Protein AF-A0A345Q941-F1 (afdb_monomer)

pLDDT: mean 85.66, std 10.6, range [35.94, 97.69]

Mean predicted aligned error: 8.45 Å

Sequence (290 aa):
MDVNDNPLLTLSNDRLPEAAREEADTFLDVIDPTVRNVEVVRSARTSVGYLAFTHNLYEINILEHERDIDQDVRAFGRITDIDGFLLFVAEVFISKIDDNSKYFEICRLQSGGARAFYAMLLRWKLEHLPLSQMVDRFVAYWNEVGGTIFVGRWGDYTQDNDFFPRYVVWSDKSDAEKANLAIVRIKDEQDFIESALSKYVDLAGDLDVIDETLYLNLKYGTSDDLEIELIRAGFNGVLAKHLLQNYSTFVEFFSGEHAEFLFHEGILDEMRSNSENEISIFEVKLMAGL

Radius of gyration: 23.3 Å; Cα contacts (8 Å, |Δi|>4): 305; chains: 1; bounding box: 65×57×50 Å

Foldseek 3Di:
DPPLLQPVCPPDPDDDDPVVSVLSQLLCLAPPVVSHPDPDGNYQPDPLLSLCSVLPVPQAPCSVCVVVLVVLLVVLAAAEAQLSLLVNCQPSPLVRGDPPTPPVVNVCSVDPVVSVVVSVLLVCLLVVPDLVVQLVVQLVVCVVVAAKDFLQQPADDDDVPDPGRGIHRSVVDDPVRSSVSSSVSSVVVVVCCVVPVQSSLVSCVVVVRYDPQNSCCSNQSGPDPQLVLVVVLPDDSVLSVCCVPPVVVQWDWDDDVHIDIAGHPCSLVVCVVVVHDPVSSVRCCVSNVD

Secondary structure (DSSP, 8-state):
------GGGTT--S---HHHHHHHHHHHHHH-TTSS--SS-----SHHHHHHHHTT--SS-HHHHHHHHHHHHHHH--B-SHHHHHHHIIIIIGGGS-TT-TTHHHHGGGSHHHHHHHHHHHHHHHTT--HHHHHHHHHHHHHHH-SEEE-GGG-SBPPTT-SS--EEEGGG--HHHHHHHHHHHHHHHHHHIIIIIHHHHHHHHHTT-B-HHHHHHHHHS---HHHHHHHHTT--HHHHHHHHHHSGGGEEEE-SSS-EEEEPTTHHHHHHHTT--HHHHHHHHHHHT-

Solvent-accessible surface area (backbone atoms only — not comparable to full-atom values): 16788 Å² total; per-residue (Å²): 130,86,76,74,60,48,77,91,56,69,80,57,92,62,89,70,56,69,67,61,50,52,50,57,51,43,51,39,26,52,76,44,53,82,68,47,96,61,98,74,72,52,64,59,90,47,72,60,32,44,46,37,56,76,46,66,55,75,75,35,64,46,84,82,42,31,69,59,36,51,49,42,58,70,69,70,55,78,30,74,49,64,64,49,46,47,47,46,50,20,64,49,48,49,66,61,39,61,95,86,46,94,55,55,82,65,50,49,42,67,38,69,69,47,36,55,52,51,39,52,54,51,49,38,50,52,67,63,57,51,67,68,60,53,28,52,53,47,45,50,51,50,63,70,70,39,57,74,41,82,52,50,89,76,26,80,36,55,58,95,95,49,97,56,35,26,27,38,59,52,83,80,51,52,73,68,54,46,47,51,53,30,50,57,42,52,49,57,52,50,55,44,45,59,72,68,44,45,45,54,52,53,44,35,49,78,67,67,37,42,35,66,62,50,43,34,27,73,75,65,41,46,70,50,68,70,42,49,52,36,35,73,74,67,42,55,57,72,55,30,50,46,41,60,74,78,39,40,94,34,52,46,79,45,91,61,102,59,84,45,78,48,67,45,91,59,49,68,57,52,40,56,75,70,65,52,57,67,67,59,52,48,49,51,30,63,76,66,72,104

Structure (mmCIF, N/CA/C/O backbone):
data_AF-A0A345Q941-F1
#
_entry.id   AF-A0A345Q941-F1
#
loop_
_atom_site.group_PDB
_atom_site.id
_atom_site.type_symbol
_atom_site.label_atom_id
_atom_site.label_alt_id
_atom_site.label_comp_id
_atom_site.label_asym_id
_atom_site.label_entity_id
_atom_site.label_seq_id
_atom_site.pdbx_PDB_ins_code
_atom_site.Cartn_x
_atom_site.Cartn_y
_atom_site.Cartn_z
_atom_site.occupancy
_atom_site.B_iso_or_equiv
_atom_site.auth_seq_id
_atom_site.auth_comp_id
_atom_site.auth_asym_id
_atom_site.auth_atom_id
_atom_site.pdbx_PDB_model_num
ATOM 1 N N . MET A 1 1 ? 44.506 3.100 -3.260 1.00 35.94 1 MET A N 1
ATOM 2 C CA . MET A 1 1 ? 43.365 3.752 -2.593 1.00 35.94 1 MET A CA 1
ATOM 3 C C . MET A 1 1 ? 42.278 3.756 -3.634 1.00 35.94 1 MET A C 1
ATOM 5 O O . MET A 1 1 ? 42.442 4.482 -4.604 1.00 35.94 1 MET A O 1
ATOM 9 N N . ASP A 1 2 ? 41.287 2.874 -3.503 1.00 41.16 2 ASP A N 1
ATOM 10 C CA . ASP A 1 2 ? 40.084 2.946 -4.335 1.00 41.16 2 ASP A CA 1
ATOM 11 C C . ASP A 1 2 ? 39.444 4.301 -4.078 1.00 41.16 2 ASP A C 1
ATOM 13 O O . ASP A 1 2 ? 39.006 4.588 -2.961 1.00 41.16 2 ASP A O 1
ATOM 17 N N . VAL A 1 3 ? 39.487 5.168 -5.084 1.00 48.06 3 VAL A N 1
ATOM 18 C CA . VAL A 1 3 ? 38.648 6.355 -5.091 1.00 48.06 3 VAL A CA 1
ATOM 19 C C . VAL A 1 3 ? 37.246 5.817 -5.321 1.00 48.06 3 VAL A C 1
ATOM 21 O O . VAL A 1 3 ? 36.961 5.210 -6.346 1.00 48.06 3 VAL A O 1
ATOM 24 N N . ASN A 1 4 ? 36.421 5.915 -4.287 1.00 54.06 4 ASN A N 1
ATOM 25 C CA . ASN A 1 4 ? 35.040 5.487 -4.341 1.00 54.06 4 ASN A CA 1
ATOM 26 C C . ASN A 1 4 ? 34.281 6.486 -5.229 1.00 54.06 4 ASN A C 1
ATOM 28 O O . ASN A 1 4 ? 33.838 7.522 -4.740 1.00 54.06 4 ASN A O 1
ATOM 32 N N . ASP A 1 5 ? 34.207 6.205 -6.533 1.00 64.44 5 ASP A N 1
ATOM 33 C CA . ASP A 1 5 ? 33.546 7.046 -7.547 1.00 64.44 5 ASP A CA 1
ATOM 34 C C . ASP A 1 5 ? 32.010 7.031 -7.429 1.00 64.44 5 ASP A C 1
ATOM 36 O O . ASP A 1 5 ? 31.318 7.719 -8.175 1.00 64.44 5 ASP A O 1
ATOM 40 N N . ASN A 1 6 ? 31.450 6.267 -6.485 1.00 69.50 6 ASN A N 1
ATOM 41 C CA . ASN A 1 6 ? 30.019 6.247 -6.220 1.00 69.50 6 ASN A CA 1
ATOM 42 C C . ASN A 1 6 ? 29.639 7.329 -5.183 1.00 69.50 6 ASN A C 1
ATOM 44 O O . ASN A 1 6 ? 29.935 7.158 -3.992 1.00 69.50 6 ASN A O 1
ATOM 48 N N . PRO A 1 7 ? 28.930 8.411 -5.574 1.00 72.31 7 PRO A N 1
ATOM 49 C CA . PRO A 1 7 ? 28.512 9.466 -4.652 1.00 72.31 7 PRO A CA 1
ATOM 50 C C . PRO A 1 7 ? 27.616 8.966 -3.511 1.00 72.31 7 PRO A C 1
ATOM 52 O O . PRO A 1 7 ? 27.693 9.525 -2.416 1.00 72.31 7 PRO A O 1
ATOM 55 N N . LEU A 1 8 ? 26.840 7.890 -3.702 1.00 68.88 8 LEU A N 1
ATOM 56 C CA . LEU A 1 8 ? 25.987 7.293 -2.661 1.00 68.88 8 LEU A CA 1
ATOM 57 C C . LEU A 1 8 ? 26.798 6.701 -1.503 1.00 68.88 8 LEU A C 1
ATOM 59 O O . LEU A 1 8 ? 26.290 6.548 -0.394 1.00 68.88 8 LEU A O 1
ATOM 63 N N . LEU A 1 9 ? 28.069 6.383 -1.743 1.00 71.75 9 LEU A N 1
ATOM 64 C CA . LEU A 1 9 ? 28.945 5.730 -0.776 1.00 71.75 9 LEU A CA 1
ATOM 65 C C . LEU A 1 9 ? 29.956 6.698 -0.134 1.00 71.75 9 LEU A C 1
ATOM 67 O O . LEU A 1 9 ? 30.717 6.305 0.751 1.00 71.75 9 LEU A O 1
ATOM 71 N N . THR A 1 10 ? 29.973 7.969 -0.552 1.00 64.44 10 THR A N 1
ATOM 72 C CA . THR A 1 10 ? 30.964 8.971 -0.105 1.00 64.44 10 THR A CA 1
ATOM 73 C C . THR A 1 10 ? 30.821 9.382 1.362 1.00 64.44 10 THR A C 1
ATOM 75 O O . THR A 1 10 ? 31.795 9.828 1.966 1.00 64.44 10 THR A O 1
ATOM 78 N N . LEU A 1 11 ? 29.637 9.198 1.956 1.00 58.72 11 LEU A N 1
ATOM 79 C CA . LEU A 1 11 ? 29.341 9.553 3.350 1.00 58.72 11 LEU A CA 1
ATOM 80 C C . LEU A 1 11 ? 29.453 8.368 4.329 1.00 58.72 11 LEU A C 1
ATOM 82 O O . LEU A 1 11 ? 29.330 8.569 5.539 1.00 58.72 11 LEU A O 1
ATOM 86 N N . SER A 1 12 ? 29.690 7.137 3.853 1.00 59.84 12 SER A N 1
ATOM 87 C CA . SER A 1 12 ? 29.820 5.976 4.743 1.00 59.84 12 SER A CA 1
ATOM 88 C C . SER A 1 12 ? 31.237 5.903 5.327 1.00 59.84 12 SER A C 1
ATOM 90 O O . SER A 1 12 ? 32.180 5.510 4.640 1.00 59.84 12 SER A O 1
ATOM 92 N N . ASN A 1 13 ? 31.390 6.251 6.608 1.00 54.00 13 ASN A N 1
ATOM 93 C CA . ASN A 1 13 ? 32.661 6.104 7.336 1.00 54.00 13 ASN A CA 1
ATOM 94 C C . ASN A 1 13 ? 33.023 4.636 7.639 1.00 54.00 13 ASN A C 1
ATOM 96 O O . ASN A 1 13 ? 34.170 4.344 7.980 1.00 54.00 13 ASN A O 1
ATOM 100 N N . ASP A 1 14 ? 32.066 3.716 7.490 1.00 60.41 14 ASP A N 1
ATOM 101 C CA . ASP A 1 14 ? 32.248 2.287 7.727 1.00 60.41 14 ASP A CA 1
ATOM 102 C C . ASP A 1 14 ? 32.546 1.510 6.436 1.00 60.41 14 ASP A C 1
ATOM 104 O O . ASP A 1 14 ? 32.111 1.858 5.335 1.00 60.41 14 ASP A O 1
ATOM 108 N N . ARG A 1 15 ? 33.274 0.392 6.570 1.00 63.72 15 ARG A N 1
ATOM 109 C CA . ARG A 1 15 ? 33.393 -0.602 5.494 1.00 63.72 15 ARG A CA 1
ATOM 110 C C . ARG A 1 15 ? 32.030 -1.259 5.281 1.00 63.72 15 ARG A C 1
ATOM 112 O O . ARG A 1 15 ? 31.710 -2.237 5.950 1.00 63.72 15 ARG A O 1
ATOM 119 N N . LEU A 1 16 ? 31.247 -0.722 4.348 1.00 68.25 16 LEU A N 1
ATOM 120 C CA . LEU A 1 16 ? 30.036 -1.382 3.868 1.00 68.25 16 LEU A CA 1
ATOM 121 C C . LEU A 1 16 ? 30.354 -2.810 3.383 1.00 68.25 16 LEU A C 1
ATOM 123 O O . LEU A 1 16 ? 31.408 -3.010 2.765 1.00 68.25 16 LEU A O 1
ATOM 127 N N . PRO A 1 17 ? 29.460 -3.785 3.637 1.00 77.00 17 PRO A N 1
ATOM 128 C CA . PRO A 1 17 ? 29.546 -5.111 3.037 1.00 77.00 17 PRO A CA 1
ATOM 129 C C . PRO A 1 17 ? 29.645 -5.024 1.511 1.00 77.00 17 PRO A C 1
ATOM 131 O O . PRO A 1 17 ? 29.032 -4.151 0.897 1.00 77.00 17 PRO A O 1
ATOM 134 N N . GLU A 1 18 ? 30.386 -5.945 0.898 1.00 74.81 18 GLU A N 1
ATOM 135 C CA . GLU A 1 18 ? 30.632 -5.967 -0.552 1.00 74.81 18 GLU A CA 1
ATOM 136 C C . GLU A 1 18 ? 29.329 -5.992 -1.366 1.00 74.81 18 GLU A C 1
ATOM 138 O O . GLU A 1 18 ? 29.163 -5.179 -2.269 1.00 74.81 18 GLU A O 1
ATOM 143 N N . ALA A 1 19 ? 28.352 -6.800 -0.942 1.00 74.19 19 ALA A N 1
ATOM 144 C CA . ALA A 1 19 ? 27.031 -6.867 -1.567 1.00 74.19 19 ALA A CA 1
ATOM 145 C C . ALA A 1 19 ? 26.284 -5.517 -1.577 1.00 74.19 19 ALA A C 1
ATOM 147 O O . ALA A 1 19 ? 25.666 -5.163 -2.572 1.00 74.19 19 ALA A O 1
ATOM 148 N N . ALA A 1 20 ? 26.375 -4.729 -0.498 1.00 74.62 20 ALA A N 1
ATOM 149 C CA . ALA A 1 20 ? 25.699 -3.430 -0.416 1.00 74.62 20 ALA A CA 1
ATOM 150 C C . ALA A 1 20 ? 26.358 -2.374 -1.321 1.00 74.62 20 ALA A C 1
ATOM 152 O O . ALA A 1 20 ? 25.691 -1.478 -1.832 1.00 74.62 20 ALA A O 1
ATOM 153 N N . ARG A 1 21 ? 27.677 -2.478 -1.529 1.00 75.62 21 ARG A N 1
ATOM 154 C CA . ARG A 1 21 ? 28.390 -1.631 -2.496 1.00 75.62 21 ARG A CA 1
ATOM 155 C C . ARG A 1 21 ? 28.002 -1.991 -3.919 1.00 75.62 21 ARG A C 1
ATOM 157 O O . ARG A 1 21 ? 27.733 -1.100 -4.711 1.00 75.62 21 ARG A O 1
ATOM 164 N N . GLU A 1 22 ? 27.935 -3.284 -4.207 1.00 77.50 22 GLU A N 1
ATOM 165 C CA . GLU A 1 22 ? 27.551 -3.797 -5.516 1.00 77.50 22 GLU A CA 1
ATOM 166 C C . GLU A 1 22 ? 26.115 -3.404 -5.905 1.00 77.50 22 GLU A C 1
ATOM 168 O O . GLU A 1 22 ? 25.868 -3.027 -7.052 1.00 77.50 22 GLU A O 1
ATOM 173 N N . GLU A 1 23 ? 25.187 -3.424 -4.949 1.00 76.50 23 GLU A N 1
ATOM 174 C CA . GLU A 1 23 ? 23.807 -2.952 -5.114 1.00 76.50 23 GLU A CA 1
ATOM 175 C C . GLU A 1 23 ? 23.759 -1.451 -5.450 1.00 76.50 23 GLU A C 1
ATOM 177 O O . GLU A 1 23 ? 23.175 -1.062 -6.462 1.00 76.50 23 GLU A O 1
ATOM 182 N N . ALA A 1 24 ? 24.446 -0.612 -4.663 1.00 76.25 24 ALA A N 1
ATOM 183 C CA . ALA A 1 24 ? 24.500 0.837 -4.882 1.00 76.25 24 ALA A CA 1
ATOM 184 C C . ALA A 1 24 ? 25.179 1.219 -6.209 1.00 76.25 24 ALA A C 1
ATOM 186 O O . ALA A 1 24 ? 24.783 2.180 -6.868 1.00 76.25 24 ALA A O 1
ATOM 187 N N . ASP A 1 25 ? 26.209 0.473 -6.597 1.00 78.44 25 ASP A N 1
ATOM 188 C CA . ASP A 1 25 ? 26.914 0.621 -7.867 1.00 78.44 25 ASP A CA 1
ATOM 189 C C . ASP A 1 25 ? 26.016 0.255 -9.055 1.00 78.44 25 ASP A C 1
ATOM 191 O O . ASP A 1 25 ? 25.933 1.008 -10.023 1.00 78.44 25 ASP A O 1
ATOM 195 N N . THR A 1 26 ? 25.296 -0.865 -8.953 1.00 77.44 26 THR A N 1
ATOM 196 C CA . THR A 1 26 ? 24.360 -1.325 -9.989 1.00 77.44 26 THR A CA 1
ATOM 197 C C . THR A 1 26 ? 23.194 -0.356 -10.159 1.00 77.44 26 THR A C 1
ATOM 199 O O . THR A 1 26 ? 22.811 -0.051 -11.284 1.00 77.44 26 THR A O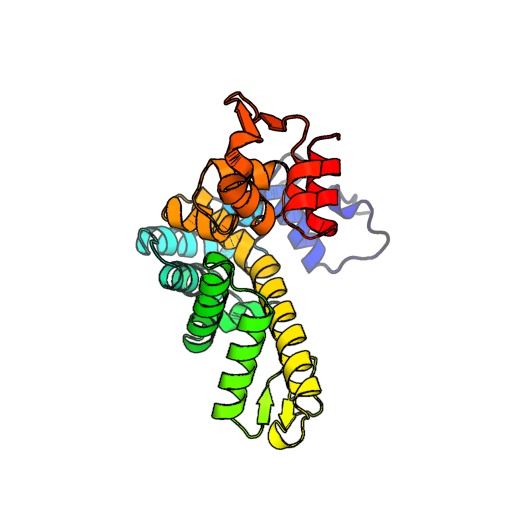 1
ATOM 202 N N . PHE A 1 27 ? 22.649 0.166 -9.058 1.00 79.06 27 PHE A N 1
ATOM 203 C CA . PHE A 1 27 ? 21.575 1.154 -9.106 1.00 79.06 27 PHE A CA 1
ATOM 204 C C . PHE A 1 27 ? 22.000 2.423 -9.855 1.00 79.06 27 PHE A C 1
ATOM 206 O O . PHE A 1 27 ? 21.280 2.883 -10.742 1.00 79.06 27 PHE A O 1
ATOM 213 N N . LEU A 1 28 ? 23.185 2.966 -9.548 1.00 77.81 28 LEU A N 1
ATOM 214 C CA . LEU A 1 28 ? 23.697 4.133 -10.267 1.00 77.81 28 LEU A CA 1
ATOM 215 C C . LEU A 1 28 ? 23.915 3.846 -11.746 1.00 77.81 28 LEU A C 1
ATOM 217 O O . LEU A 1 28 ? 23.510 4.656 -12.571 1.00 77.81 28 LEU A O 1
ATOM 221 N N . ASP A 1 29 ? 24.498 2.697 -12.081 1.00 79.25 29 ASP A N 1
ATOM 222 C CA . ASP A 1 29 ? 24.745 2.330 -13.475 1.00 79.25 29 ASP A CA 1
ATOM 223 C C . ASP A 1 29 ? 23.443 2.245 -14.296 1.00 79.25 29 ASP A C 1
ATOM 225 O O . ASP A 1 29 ? 23.439 2.572 -15.484 1.00 79.25 29 ASP A O 1
ATOM 229 N N . VAL A 1 30 ? 22.328 1.836 -13.678 1.00 77.31 30 VAL A N 1
ATOM 230 C CA . VAL A 1 30 ? 21.021 1.743 -14.347 1.00 77.31 30 VAL A CA 1
ATOM 231 C C . VAL A 1 30 ? 20.327 3.105 -14.455 1.00 77.31 30 VAL A C 1
ATOM 233 O O . VAL A 1 30 ? 19.742 3.401 -15.499 1.00 77.31 30 VAL A O 1
ATOM 236 N N . ILE A 1 31 ? 20.362 3.925 -13.400 1.00 77.75 31 ILE A N 1
ATOM 237 C CA . ILE A 1 31 ? 19.621 5.196 -13.338 1.00 77.75 31 ILE A CA 1
ATOM 238 C C . ILE A 1 31 ? 20.374 6.338 -14.026 1.00 77.75 31 ILE A C 1
ATOM 240 O O . ILE A 1 31 ? 19.778 7.080 -14.807 1.00 77.75 31 ILE A O 1
ATOM 244 N N . ASP A 1 32 ? 21.671 6.478 -13.753 1.00 75.56 32 ASP A N 1
ATOM 245 C CA . ASP A 1 32 ? 22.537 7.469 -14.386 1.00 75.56 32 ASP A CA 1
ATOM 246 C C . ASP A 1 32 ? 23.952 6.896 -14.600 1.00 75.56 32 ASP A C 1
ATOM 248 O O . ASP A 1 32 ? 24.853 7.072 -13.767 1.00 75.56 32 ASP A O 1
ATOM 252 N N . PRO A 1 33 ? 24.186 6.243 -15.752 1.00 68.88 33 PRO A N 1
ATOM 253 C CA . PRO A 1 33 ? 25.460 5.597 -16.053 1.00 68.88 33 PRO A CA 1
ATOM 254 C C . PRO A 1 33 ? 26.630 6.578 -16.203 1.00 68.88 33 PRO A C 1
ATOM 256 O O . PRO A 1 33 ? 27.774 6.147 -16.323 1.00 68.88 33 PRO A O 1
ATOM 259 N N . THR A 1 34 ? 26.377 7.891 -16.232 1.00 70.25 34 THR A N 1
ATOM 260 C CA . THR A 1 34 ? 27.425 8.915 -16.377 1.00 70.25 34 THR A CA 1
ATOM 261 C C . THR A 1 34 ? 28.107 9.265 -15.057 1.00 70.25 34 THR A C 1
ATOM 263 O O . THR A 1 34 ? 29.179 9.871 -15.061 1.00 70.25 34 THR A O 1
ATOM 266 N N . VAL A 1 35 ? 27.510 8.861 -13.933 1.00 71.06 35 VAL A N 1
ATOM 267 C CA . VAL A 1 35 ? 27.991 9.180 -12.584 1.00 71.06 35 VAL A CA 1
ATOM 268 C C . VAL A 1 35 ? 29.248 8.387 -12.228 1.00 71.06 35 VAL A C 1
ATOM 270 O O . VAL A 1 35 ? 30.133 8.917 -11.558 1.00 71.06 35 VAL A O 1
ATOM 273 N N . ARG A 1 36 ? 29.353 7.133 -12.684 1.00 67.62 36 ARG A N 1
ATOM 274 C CA . ARG A 1 36 ? 30.501 6.256 -12.414 1.00 67.62 36 ARG A CA 1
ATOM 275 C C . ARG A 1 36 ? 31.386 6.157 -13.654 1.00 67.62 36 ARG A C 1
ATOM 277 O O . ARG A 1 36 ? 30.932 5.768 -14.725 1.00 67.62 36 ARG A O 1
ATOM 284 N N . ASN A 1 37 ? 32.672 6.480 -13.517 1.00 63.31 37 ASN A N 1
ATOM 285 C CA . ASN A 1 37 ? 33.633 6.434 -14.623 1.00 63.31 37 ASN A CA 1
ATOM 286 C C . ASN A 1 37 ? 34.206 5.014 -14.813 1.00 63.31 37 ASN A C 1
ATOM 288 O O . ASN A 1 37 ? 35.397 4.774 -14.604 1.00 63.31 37 ASN A O 1
ATOM 292 N N . VAL A 1 38 ? 33.341 4.055 -15.157 1.00 66.31 38 VAL A N 1
ATOM 293 C CA . VAL A 1 38 ? 33.675 2.624 -15.286 1.00 66.31 38 VAL A CA 1
ATOM 294 C C . VAL A 1 38 ? 33.637 2.145 -16.743 1.00 66.31 38 VAL A C 1
ATOM 296 O O . VAL A 1 38 ? 32.823 2.601 -17.539 1.00 66.31 38 VAL A O 1
ATOM 299 N N . GLU A 1 39 ? 34.511 1.194 -17.107 1.00 55.44 39 GLU A N 1
ATOM 300 C CA . GLU A 1 39 ? 34.568 0.627 -18.473 1.00 55.44 39 GLU A CA 1
ATOM 301 C C . GLU A 1 39 ? 33.357 -0.259 -18.819 1.00 55.44 39 GLU A C 1
ATOM 303 O O . GLU A 1 39 ? 33.022 -0.421 -19.993 1.00 55.44 39 GLU A O 1
ATOM 308 N N . VAL A 1 40 ? 32.701 -0.842 -17.810 1.00 63.94 40 VAL A N 1
ATOM 309 C CA . VAL A 1 40 ? 31.525 -1.708 -17.967 1.00 63.94 40 VAL A CA 1
ATOM 310 C C . VAL A 1 40 ? 30.410 -1.191 -17.068 1.00 63.94 40 VAL A C 1
ATOM 312 O O . VAL A 1 40 ? 30.514 -1.267 -15.848 1.00 63.94 40 VAL A O 1
ATOM 315 N N . VAL A 1 41 ? 29.341 -0.703 -17.694 1.00 64.69 41 VAL A N 1
ATOM 316 C CA . VAL A 1 41 ? 28.120 -0.231 -17.031 1.00 64.69 41 VAL A CA 1
ATOM 317 C C . VAL A 1 41 ? 27.116 -1.378 -16.965 1.00 64.69 41 VAL A C 1
ATOM 319 O O . VAL A 1 41 ? 26.830 -2.024 -17.981 1.00 64.69 41 VAL A O 1
ATOM 322 N N . ARG A 1 42 ? 26.561 -1.631 -15.780 1.00 68.31 42 ARG A N 1
ATOM 323 C CA . ARG A 1 42 ? 25.439 -2.561 -15.607 1.00 68.31 42 ARG A CA 1
ATOM 324 C C . ARG A 1 42 ? 24.139 -1.850 -15.975 1.00 68.31 42 ARG A C 1
ATOM 326 O O . ARG A 1 42 ? 23.695 -0.976 -15.250 1.00 68.31 42 ARG A O 1
ATOM 333 N N . SER A 1 43 ? 23.525 -2.214 -17.097 1.00 71.25 43 SER A N 1
ATOM 334 C CA . SER A 1 43 ? 22.273 -1.596 -17.545 1.00 71.25 43 SER A CA 1
ATOM 335 C C . SER A 1 43 ? 21.149 -2.611 -17.720 1.00 71.25 43 SER A C 1
ATOM 337 O O . SER A 1 43 ? 21.364 -3.729 -18.201 1.00 71.25 43 SER A O 1
ATOM 339 N N . ALA A 1 44 ? 19.937 -2.192 -17.356 1.00 76.50 44 ALA A N 1
ATOM 340 C CA . ALA A 1 44 ? 18.712 -2.882 -17.731 1.00 76.50 44 ALA A CA 1
ATOM 341 C C . ALA A 1 44 ? 18.514 -2.798 -19.254 1.00 76.50 44 ALA A C 1
ATOM 343 O O . ALA A 1 44 ? 18.781 -1.765 -19.878 1.00 76.50 44 ALA A O 1
ATOM 344 N N . ARG A 1 45 ? 18.079 -3.896 -19.873 1.00 79.75 45 ARG A N 1
ATOM 345 C CA . ARG A 1 45 ? 17.898 -4.023 -21.331 1.00 79.75 45 ARG A CA 1
ATOM 346 C C . ARG A 1 45 ? 16.436 -3.949 -21.765 1.00 79.75 45 ARG A C 1
ATOM 348 O O . ARG A 1 45 ? 16.163 -3.877 -22.962 1.00 79.75 45 ARG A O 1
ATOM 355 N N . THR A 1 46 ? 15.512 -3.993 -20.818 1.00 83.31 46 THR A N 1
ATOM 356 C CA . THR A 1 46 ? 14.060 -3.966 -20.994 1.00 83.31 46 THR A CA 1
ATOM 357 C C . THR A 1 46 ? 13.462 -2.810 -20.197 1.00 83.31 46 THR A C 1
ATOM 359 O O . THR A 1 46 ? 14.041 -2.341 -19.215 1.00 83.31 46 THR A O 1
ATOM 362 N N . SER A 1 47 ? 12.272 -2.361 -20.600 1.00 83.31 47 SER A N 1
ATOM 363 C CA . SER A 1 47 ? 11.505 -1.371 -19.835 1.00 83.31 47 SER A CA 1
ATOM 364 C C . SER A 1 47 ? 11.152 -1.886 -18.440 1.00 83.31 47 SER A C 1
ATOM 366 O O . SER A 1 47 ? 11.226 -1.127 -17.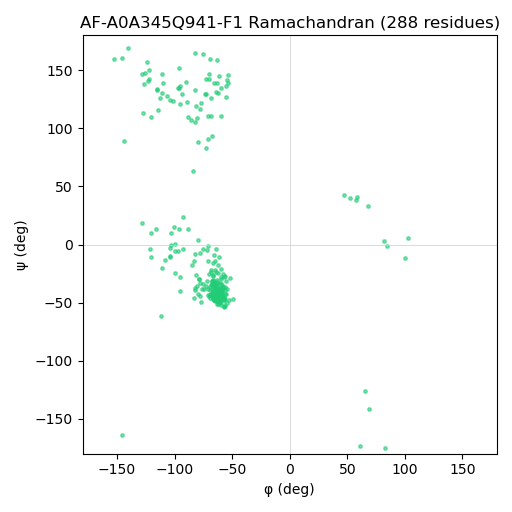481 1.00 83.31 47 SER A O 1
ATOM 368 N N . VAL A 1 48 ? 10.832 -3.178 -18.318 1.00 87.00 48 VAL A N 1
ATOM 369 C CA . VAL A 1 48 ? 10.502 -3.831 -17.044 1.00 87.00 48 VAL A CA 1
ATOM 370 C C . VAL A 1 48 ? 11.680 -3.797 -16.080 1.00 87.00 48 VAL A C 1
ATOM 372 O O . VAL A 1 48 ? 11.506 -3.416 -14.926 1.00 87.00 48 VAL A O 1
ATOM 375 N N . GLY A 1 49 ? 12.881 -4.135 -16.552 1.00 85.62 49 GLY A N 1
ATOM 376 C CA . GLY A 1 49 ? 14.084 -4.075 -15.729 1.00 85.62 49 GLY A CA 1
ATOM 377 C C . GLY A 1 49 ? 14.391 -2.654 -15.267 1.00 85.62 49 GLY A C 1
ATOM 378 O O . GLY A 1 49 ? 14.628 -2.441 -14.083 1.00 85.62 49 GLY A O 1
ATOM 379 N N . TYR A 1 50 ? 14.320 -1.670 -16.170 1.00 86.31 50 TYR A N 1
ATOM 380 C CA . TYR A 1 50 ? 14.550 -0.265 -15.819 1.00 86.31 50 TYR A CA 1
ATOM 381 C C . TYR A 1 50 ? 13.548 0.235 -14.768 1.00 86.31 50 TYR A C 1
ATOM 383 O O . TYR A 1 50 ? 13.958 0.744 -13.726 1.00 86.31 50 TYR A O 1
ATOM 391 N N . LEU A 1 51 ? 12.247 0.019 -14.996 1.00 88.44 51 LEU A N 1
ATOM 392 C CA . LEU A 1 51 ? 11.191 0.445 -14.073 1.00 88.44 51 LEU A CA 1
ATOM 393 C C . LEU A 1 51 ? 11.275 -0.273 -12.721 1.00 88.44 51 LEU A C 1
ATOM 395 O O . LEU A 1 51 ? 11.036 0.348 -11.689 1.00 88.44 51 LEU A O 1
ATOM 399 N N . ALA A 1 52 ? 11.665 -1.549 -12.693 1.00 88.38 52 ALA A N 1
ATOM 400 C CA . ALA A 1 52 ? 11.886 -2.275 -11.445 1.00 88.38 52 ALA A CA 1
ATOM 401 C C . ALA A 1 52 ? 12.982 -1.620 -10.582 1.00 88.38 52 ALA A C 1
ATOM 403 O O . ALA A 1 52 ? 12.809 -1.497 -9.368 1.00 88.38 52 ALA A O 1
ATOM 404 N N . PHE A 1 53 ? 14.070 -1.132 -11.192 1.00 84.50 53 PHE A N 1
ATOM 405 C CA . PHE A 1 53 ? 15.093 -0.358 -10.478 1.00 84.50 53 PHE A CA 1
ATOM 406 C C . PHE A 1 53 ? 14.575 1.010 -10.026 1.00 84.50 53 PHE A C 1
ATOM 408 O O . PHE A 1 53 ? 14.815 1.394 -8.882 1.00 84.50 53 PHE A O 1
ATOM 415 N N . THR A 1 54 ? 13.829 1.728 -10.872 1.00 85.62 54 THR A N 1
ATOM 416 C CA . THR A 1 54 ? 13.214 3.017 -10.503 1.00 85.62 54 THR A CA 1
ATOM 417 C C . THR A 1 54 ? 12.280 2.885 -9.295 1.00 85.62 54 THR A C 1
ATOM 419 O O . THR A 1 54 ? 12.274 3.755 -8.425 1.00 85.62 54 THR A O 1
ATOM 422 N N . HIS A 1 55 ? 11.563 1.764 -9.191 1.00 88.94 55 HIS A N 1
ATOM 423 C CA . HIS A 1 55 ? 10.669 1.439 -8.073 1.00 88.94 55 HIS A CA 1
ATOM 424 C C . HIS A 1 55 ? 11.348 0.708 -6.908 1.00 88.94 55 HIS A C 1
ATOM 426 O O . HIS A 1 55 ? 10.665 0.211 -6.013 1.00 88.94 55 HIS A O 1
ATOM 432 N N . ASN A 1 56 ? 12.684 0.673 -6.859 1.00 85.62 56 ASN A N 1
ATOM 433 C CA . ASN A 1 56 ? 13.446 0.102 -5.740 1.00 85.62 56 ASN A CA 1
ATOM 434 C C . ASN A 1 56 ? 13.124 -1.385 -5.462 1.00 85.62 56 ASN A C 1
ATOM 436 O O . ASN A 1 56 ? 13.004 -1.812 -4.305 1.00 85.62 56 ASN A O 1
ATOM 440 N N . LEU A 1 57 ? 12.960 -2.192 -6.517 1.00 85.88 57 LEU A N 1
ATOM 441 C CA . LEU A 1 57 ? 12.855 -3.647 -6.396 1.00 85.88 57 LEU A CA 1
ATOM 442 C C . LEU A 1 57 ? 14.239 -4.277 -6.219 1.00 85.88 57 LEU A C 1
ATOM 444 O O . LEU A 1 57 ? 14.887 -4.677 -7.183 1.00 85.88 57 LEU A O 1
ATOM 448 N N . TYR A 1 58 ? 14.669 -4.382 -4.964 1.00 80.81 58 TYR A N 1
ATOM 449 C CA . TYR A 1 58 ? 15.946 -4.992 -4.577 1.00 80.81 58 TYR A CA 1
ATOM 450 C C . TYR A 1 58 ? 15.804 -6.441 -4.087 1.00 80.81 58 TYR A C 1
ATOM 452 O O . TYR A 1 58 ? 16.797 -7.111 -3.814 1.00 80.81 58 TYR A O 1
ATOM 460 N N . GLU A 1 59 ? 14.574 -6.944 -3.951 1.00 82.50 59 GLU A N 1
ATOM 461 C CA . GLU A 1 59 ? 14.302 -8.310 -3.488 1.00 82.50 59 GLU A CA 1
ATOM 462 C C . GLU A 1 59 ? 14.730 -9.389 -4.479 1.00 82.50 59 GLU A C 1
ATOM 464 O O . GLU A 1 59 ? 14.935 -10.538 -4.087 1.00 82.50 59 GLU A O 1
ATOM 469 N N . ILE A 1 60 ? 14.816 -9.015 -5.752 1.00 84.81 60 ILE A N 1
ATOM 470 C CA . ILE A 1 60 ? 15.045 -9.898 -6.888 1.00 84.81 60 ILE A CA 1
ATOM 471 C C . ILE A 1 60 ? 16.291 -9.400 -7.598 1.00 84.81 60 ILE A C 1
ATOM 473 O O . ILE A 1 60 ? 16.467 -8.194 -7.782 1.00 84.81 60 ILE A O 1
ATOM 477 N N . ASN A 1 61 ? 17.128 -10.319 -8.070 1.00 84.06 61 ASN A N 1
ATOM 478 C CA . ASN A 1 61 ? 18.185 -9.955 -8.998 1.00 84.06 61 ASN A CA 1
ATOM 479 C C . ASN A 1 61 ? 17.579 -9.645 -10.378 1.00 84.06 61 ASN A C 1
ATOM 481 O O . ASN A 1 61 ? 17.505 -10.500 -11.263 1.00 84.06 61 ASN A O 1
ATOM 485 N N . ILE A 1 62 ? 17.093 -8.410 -10.543 1.00 85.75 62 ILE A N 1
ATOM 486 C CA . ILE A 1 62 ? 16.372 -7.969 -11.743 1.00 85.75 62 ILE A CA 1
ATOM 487 C C . ILE A 1 62 ? 17.205 -8.191 -13.004 1.00 85.75 62 ILE A C 1
ATOM 489 O O . ILE A 1 62 ? 16.657 -8.633 -14.005 1.00 85.75 62 ILE A O 1
ATOM 493 N N . LEU A 1 63 ? 18.519 -7.949 -12.967 1.00 84.38 63 LEU A N 1
ATOM 494 C CA . LEU A 1 63 ? 19.382 -8.109 -14.144 1.00 84.38 63 LEU A CA 1
ATOM 495 C C . LEU A 1 63 ? 19.521 -9.570 -14.592 1.00 84.38 63 LEU A C 1
ATOM 497 O O . LEU A 1 63 ? 19.675 -9.827 -15.787 1.00 84.38 63 LEU A O 1
ATOM 501 N N . GLU A 1 64 ? 19.463 -10.523 -13.661 1.00 87.00 64 GLU A N 1
ATOM 502 C CA . GLU A 1 64 ? 19.525 -11.953 -13.980 1.00 87.00 64 GLU A CA 1
ATOM 503 C C . GLU A 1 64 ? 18.200 -12.473 -14.543 1.00 87.00 64 GLU A C 1
ATOM 505 O O . GLU A 1 64 ? 18.202 -13.263 -15.489 1.00 87.00 64 GLU A O 1
ATOM 510 N N . HIS A 1 65 ? 17.074 -11.992 -14.013 1.00 89.50 65 HIS A N 1
ATOM 511 C CA . HIS A 1 65 ? 15.738 -12.471 -14.378 1.00 89.50 65 HIS A CA 1
ATOM 512 C C . HIS A 1 65 ? 14.997 -11.584 -15.384 1.00 89.50 65 HIS A C 1
ATOM 514 O O . HIS A 1 65 ? 13.881 -11.914 -15.775 1.00 89.50 65 HIS A O 1
ATOM 520 N N . GLU A 1 66 ? 15.607 -10.492 -15.845 1.00 89.38 66 GLU A N 1
ATOM 521 C CA . GLU A 1 66 ? 14.957 -9.433 -16.623 1.00 89.38 66 GLU A CA 1
ATOM 522 C C . GLU A 1 66 ? 14.123 -9.952 -17.803 1.00 89.38 66 GLU A C 1
ATOM 524 O O . GLU A 1 66 ? 12.985 -9.537 -18.006 1.00 89.38 66 GLU A O 1
ATOM 529 N N . ARG A 1 67 ? 14.692 -10.873 -18.588 1.00 89.12 67 ARG A N 1
ATOM 530 C CA . ARG A 1 67 ? 14.029 -11.424 -19.779 1.00 89.12 67 ARG A CA 1
ATOM 531 C C . ARG A 1 67 ? 12.838 -12.299 -19.432 1.00 89.12 67 ARG A C 1
ATOM 533 O O . ARG A 1 67 ? 11.838 -12.253 -20.140 1.00 89.12 67 ARG A O 1
ATOM 540 N N . ASP A 1 68 ? 12.967 -13.087 -18.372 1.00 92.19 68 ASP A N 1
ATOM 541 C CA . ASP A 1 68 ? 11.894 -13.962 -17.924 1.00 92.19 68 ASP A CA 1
ATOM 542 C C . ASP A 1 68 ? 10.756 -13.109 -17.359 1.00 92.19 68 ASP A C 1
ATOM 544 O O . ASP A 1 68 ? 9.609 -13.323 -17.722 1.00 92.19 68 ASP A O 1
ATOM 548 N N . ILE A 1 69 ? 11.075 -12.080 -16.563 1.00 93.31 69 ILE A N 1
ATOM 549 C CA . ILE A 1 69 ? 10.083 -11.136 -16.033 1.00 93.31 69 ILE A CA 1
ATOM 550 C C . ILE A 1 69 ? 9.380 -10.401 -17.185 1.00 93.31 69 ILE A C 1
ATOM 552 O O . ILE A 1 69 ? 8.156 -10.366 -17.211 1.00 93.31 69 ILE A O 1
ATOM 556 N N . ASP A 1 70 ? 10.103 -9.863 -18.174 1.00 93.00 70 ASP A N 1
ATOM 557 C CA . ASP A 1 70 ? 9.481 -9.205 -19.340 1.00 93.00 70 ASP A CA 1
ATOM 558 C C . ASP A 1 70 ? 8.565 -10.161 -20.124 1.00 93.00 70 ASP A C 1
ATOM 560 O O . ASP A 1 70 ? 7.485 -9.770 -20.572 1.00 93.00 70 ASP A O 1
ATOM 564 N N . GLN A 1 71 ? 8.949 -11.432 -20.256 1.00 93.38 71 GLN A N 1
ATOM 565 C CA . GLN A 1 71 ? 8.097 -12.445 -20.874 1.00 93.38 71 GLN A CA 1
ATOM 566 C C . GLN A 1 71 ? 6.848 -12.743 -20.031 1.00 93.38 71 GLN A C 1
ATOM 568 O O . GLN A 1 71 ? 5.745 -12.787 -20.584 1.00 93.38 71 GLN A O 1
ATOM 573 N N . ASP A 1 72 ? 7.012 -12.924 -18.723 1.00 95.00 72 ASP A N 1
ATOM 574 C CA . ASP A 1 72 ? 5.940 -13.245 -17.782 1.00 95.00 72 ASP A CA 1
ATOM 575 C C . ASP A 1 72 ? 4.928 -12.082 -17.701 1.00 95.00 72 ASP A C 1
ATOM 577 O O . ASP A 1 72 ? 3.723 -12.309 -17.811 1.00 95.00 72 ASP A O 1
ATOM 581 N N . VAL A 1 73 ? 5.399 -10.827 -17.657 1.00 94.25 73 VAL A N 1
ATOM 582 C CA . VAL A 1 73 ? 4.569 -9.605 -17.716 1.00 94.25 73 VAL A CA 1
ATOM 583 C C . VAL A 1 73 ? 3.712 -9.579 -18.983 1.00 94.25 73 VAL A C 1
ATOM 585 O O . VAL A 1 73 ? 2.502 -9.360 -18.916 1.00 94.25 73 VAL A O 1
ATOM 588 N N . ARG A 1 74 ? 4.310 -9.843 -20.153 1.00 92.06 74 ARG A N 1
ATOM 589 C CA . ARG A 1 74 ? 3.581 -9.854 -21.436 1.00 92.06 74 ARG A CA 1
ATOM 590 C C . ARG A 1 74 ? 2.566 -10.990 -21.529 1.00 92.06 74 ARG A C 1
ATOM 592 O O . ARG A 1 74 ? 1.564 -10.849 -22.229 1.00 92.06 74 ARG A O 1
ATOM 599 N N . ALA A 1 75 ? 2.838 -12.117 -20.875 1.00 94.06 75 ALA A N 1
ATOM 600 C CA . ALA A 1 75 ? 1.970 -13.289 -20.883 1.00 94.06 75 ALA A CA 1
ATOM 601 C C . ALA A 1 75 ? 0.802 -13.184 -19.888 1.00 94.06 75 ALA A C 1
ATOM 603 O O . ALA A 1 75 ? -0.234 -13.806 -20.122 1.00 94.06 75 ALA A O 1
ATOM 604 N N . PHE A 1 76 ? 0.952 -12.408 -18.810 1.00 92.94 76 PHE A N 1
ATOM 605 C CA . PHE A 1 76 ? -0.021 -12.343 -17.715 1.00 92.94 76 PHE A CA 1
ATOM 606 C C . PHE A 1 76 ? -1.368 -11.725 -18.128 1.00 92.94 76 PHE A C 1
ATOM 608 O O . PHE A 1 76 ? -2.428 -12.169 -17.687 1.00 92.94 76 PHE A O 1
ATOM 615 N N . GLY A 1 77 ? -1.339 -10.734 -19.022 1.00 91.19 77 GLY A N 1
ATOM 616 C CA . GLY A 1 77 ? -2.527 -9.991 -19.447 1.00 91.19 77 GLY A CA 1
ATOM 617 C C . GLY A 1 77 ? -2.912 -8.854 -18.493 1.00 91.19 77 GLY A C 1
ATOM 618 O O . GLY A 1 77 ? -2.191 -8.537 -17.551 1.00 91.19 77 GLY A O 1
ATOM 619 N N . ARG A 1 78 ? -4.048 -8.199 -18.776 1.00 95.25 78 ARG A N 1
ATOM 620 C CA . ARG A 1 78 ? -4.525 -7.033 -18.014 1.00 95.25 78 ARG A CA 1
ATOM 621 C C . ARG A 1 78 ? -5.077 -7.463 -16.653 1.00 95.25 78 ARG A C 1
ATOM 623 O O . ARG A 1 78 ? -5.951 -8.324 -16.583 1.00 95.25 78 ARG A O 1
ATOM 630 N N . ILE A 1 79 ? -4.613 -6.813 -15.593 1.00 97.69 79 ILE A N 1
ATOM 631 C CA . ILE A 1 79 ? -5.027 -7.043 -14.208 1.00 97.69 79 ILE A CA 1
ATOM 632 C C . ILE A 1 79 ? -6.222 -6.147 -13.888 1.00 97.69 79 ILE A C 1
ATOM 634 O O . ILE A 1 79 ? -6.123 -4.928 -14.000 1.00 97.69 79 ILE A O 1
ATOM 638 N N . THR A 1 80 ? -7.340 -6.736 -13.466 1.00 96.31 80 THR A N 1
ATOM 639 C CA . THR A 1 80 ? -8.599 -6.004 -13.227 1.00 96.31 80 THR A CA 1
ATOM 640 C C . THR A 1 80 ? -9.117 -6.095 -11.796 1.00 96.31 80 THR A C 1
ATOM 642 O O . THR A 1 80 ? -10.039 -5.369 -11.438 1.00 96.31 80 THR A O 1
ATOM 645 N N . ASP A 1 81 ? -8.544 -6.965 -10.961 1.00 96.06 81 ASP A N 1
ATOM 646 C CA . ASP A 1 81 ? -8.917 -7.094 -9.552 1.00 96.06 81 ASP A CA 1
ATOM 647 C C . ASP A 1 81 ? -7.707 -7.319 -8.623 1.00 96.06 81 ASP A C 1
ATOM 649 O O . ASP A 1 81 ? -6.572 -7.541 -9.054 1.00 96.06 81 ASP A O 1
ATOM 653 N N . ILE A 1 82 ? -7.966 -7.222 -7.314 1.00 96.69 82 ILE A N 1
ATOM 654 C CA . ILE A 1 82 ? -6.956 -7.359 -6.255 1.00 96.69 82 ILE A CA 1
ATOM 655 C C . ILE A 1 82 ? -6.317 -8.753 -6.264 1.00 96.69 82 ILE A C 1
ATOM 657 O O . ILE A 1 82 ? -5.115 -8.879 -6.030 1.00 96.69 82 ILE A O 1
ATOM 661 N N . ASP A 1 83 ? -7.102 -9.805 -6.504 1.00 96.69 83 ASP A N 1
ATOM 662 C CA . ASP A 1 83 ? -6.591 -11.177 -6.489 1.00 96.69 83 ASP A CA 1
ATOM 663 C C . ASP A 1 83 ? -5.618 -11.400 -7.656 1.00 96.69 83 ASP A C 1
ATOM 665 O O . ASP A 1 83 ? -4.546 -11.976 -7.463 1.00 96.69 83 ASP A O 1
ATOM 669 N N . GLY A 1 84 ? -5.949 -10.873 -8.836 1.00 97.06 84 GLY A N 1
ATOM 670 C CA . GLY A 1 84 ? -5.098 -10.834 -10.018 1.00 97.06 84 GLY A CA 1
ATOM 671 C C . GLY A 1 84 ? -3.823 -10.030 -9.789 1.00 97.06 84 GLY A C 1
ATOM 672 O O . GLY A 1 84 ? -2.752 -10.487 -10.175 1.00 97.06 84 GLY A O 1
ATOM 673 N N . PHE A 1 85 ? -3.898 -8.888 -9.097 1.00 97.38 85 PHE A N 1
ATOM 674 C CA . PHE A 1 85 ? -2.709 -8.116 -8.720 1.00 97.38 85 PHE A CA 1
ATOM 675 C C . PHE A 1 85 ? -1.780 -8.918 -7.799 1.00 97.38 85 PHE A C 1
ATOM 677 O O . PHE A 1 85 ? -0.581 -9.018 -8.049 1.00 97.38 85 PHE A O 1
ATOM 684 N N . LEU A 1 86 ? -2.319 -9.554 -6.758 1.00 97.00 86 LEU A N 1
ATOM 685 C CA . LEU A 1 86 ? -1.509 -10.361 -5.841 1.00 97.00 86 LEU A CA 1
ATOM 686 C C . LEU A 1 86 ? -0.943 -11.620 -6.513 1.00 97.00 86 LEU A C 1
ATOM 688 O O . LEU A 1 86 ? 0.162 -12.046 -6.181 1.00 97.00 86 LEU A O 1
ATOM 692 N N . LEU A 1 87 ? -1.681 -12.221 -7.450 1.00 97.00 87 LEU A N 1
ATOM 693 C CA . LEU A 1 87 ? -1.205 -13.317 -8.297 1.00 97.00 87 LEU A CA 1
ATOM 694 C C . LEU A 1 87 ? -0.060 -12.858 -9.205 1.00 97.00 87 LEU A C 1
ATOM 696 O O . LEU A 1 87 ? 0.964 -13.530 -9.242 1.00 97.00 87 LEU A O 1
ATOM 700 N N . PHE A 1 88 ? -0.201 -11.703 -9.855 1.00 97.12 88 PHE A N 1
ATOM 701 C CA . PHE A 1 88 ? 0.830 -11.099 -10.696 1.00 97.12 88 PHE A CA 1
ATOM 702 C C . PHE A 1 88 ? 2.125 -10.888 -9.919 1.00 97.12 88 PHE A C 1
ATOM 704 O O . PHE A 1 88 ? 3.176 -11.390 -10.311 1.00 97.12 88 PHE A O 1
ATOM 711 N N . VAL A 1 89 ? 2.043 -10.219 -8.767 1.00 95.75 89 VAL A N 1
ATOM 712 C CA . VAL A 1 89 ? 3.207 -9.978 -7.909 1.00 95.75 89 VAL A CA 1
ATOM 713 C C . VAL A 1 89 ? 3.852 -11.301 -7.481 1.00 95.75 89 VAL A C 1
ATOM 715 O O . VAL A 1 89 ? 5.074 -11.445 -7.535 1.00 95.75 89 VAL A O 1
ATOM 718 N N . ALA A 1 90 ? 3.044 -12.295 -7.104 1.00 95.19 90 ALA A N 1
ATOM 719 C CA . ALA A 1 90 ? 3.547 -13.593 -6.672 1.00 95.19 90 ALA A CA 1
ATOM 720 C C . ALA A 1 90 ? 4.256 -14.376 -7.792 1.00 95.19 90 ALA A C 1
ATOM 722 O O . ALA A 1 90 ? 5.349 -14.899 -7.575 1.00 95.19 90 ALA A O 1
ATOM 723 N N . GLU A 1 91 ? 3.646 -14.475 -8.973 1.00 94.94 91 GLU A N 1
ATOM 724 C CA . GLU A 1 91 ? 4.129 -15.331 -10.063 1.00 94.94 91 GLU A CA 1
ATOM 725 C C . GLU A 1 91 ? 5.231 -14.680 -10.891 1.00 94.94 91 GLU A C 1
ATOM 727 O O . GLU A 1 91 ? 6.187 -15.361 -11.255 1.00 94.94 91 GLU A O 1
ATOM 732 N N . VAL A 1 92 ? 5.133 -13.379 -11.159 1.00 95.25 92 VAL A N 1
ATOM 733 C CA . VAL A 1 92 ? 6.072 -12.673 -12.043 1.00 95.25 92 VAL A CA 1
ATOM 734 C C . VAL A 1 92 ? 7.345 -12.272 -11.302 1.00 95.25 92 VAL A C 1
ATOM 736 O O . VAL A 1 92 ? 8.439 -12.354 -11.858 1.00 95.25 92 VAL A O 1
ATOM 739 N N . PHE A 1 93 ? 7.216 -11.864 -10.038 1.00 93.19 93 PHE A N 1
ATOM 740 C CA . PHE A 1 93 ? 8.320 -11.285 -9.274 1.00 93.19 93 PHE A CA 1
ATOM 741 C C . PHE A 1 93 ? 8.771 -12.199 -8.137 1.00 93.19 93 PHE A C 1
ATOM 743 O O . PHE A 1 93 ? 9.906 -12.668 -8.125 1.00 93.19 93 PHE A O 1
ATOM 750 N N . ILE A 1 94 ? 7.883 -12.498 -7.188 1.00 91.94 94 ILE A N 1
ATOM 751 C CA . ILE A 1 94 ? 8.259 -13.198 -5.948 1.00 91.94 94 ILE A CA 1
ATOM 752 C C . ILE A 1 94 ? 8.720 -14.639 -6.216 1.00 91.94 94 ILE A C 1
ATOM 754 O O . ILE A 1 94 ? 9.520 -15.182 -5.458 1.00 91.94 94 ILE A O 1
ATOM 758 N N . SER A 1 95 ? 8.269 -15.266 -7.304 1.00 91.50 95 SER A N 1
ATOM 759 C CA . SER A 1 95 ? 8.750 -16.584 -7.746 1.00 91.50 95 SER A CA 1
ATOM 760 C C . SER A 1 95 ? 10.245 -16.612 -8.102 1.00 91.50 95 SER A C 1
ATOM 762 O O . SER A 1 95 ? 10.829 -17.692 -8.160 1.00 91.50 95 SER A O 1
ATOM 764 N N . LYS A 1 96 ? 10.857 -15.442 -8.335 1.00 90.69 96 LYS A N 1
ATOM 765 C CA . LYS A 1 96 ? 12.271 -15.263 -8.699 1.00 90.69 96 LYS A CA 1
ATOM 766 C C . LYS A 1 96 ? 13.134 -14.775 -7.526 1.00 90.69 96 LYS A C 1
ATOM 768 O O . LYS A 1 96 ? 14.277 -14.385 -7.734 1.00 90.69 96 LYS A O 1
ATOM 773 N N . ILE A 1 97 ? 12.596 -14.755 -6.303 1.00 88.56 97 ILE A N 1
ATOM 774 C CA . ILE A 1 97 ? 13.371 -14.450 -5.093 1.00 88.56 97 ILE A CA 1
ATOM 775 C C . ILE A 1 97 ? 14.090 -15.718 -4.629 1.00 88.56 97 ILE A C 1
ATOM 777 O O . ILE A 1 97 ? 13.470 -16.772 -4.508 1.00 88.56 97 ILE A O 1
ATOM 781 N N . ASP A 1 98 ? 15.378 -15.598 -4.311 1.00 81.12 98 ASP A N 1
ATOM 782 C CA . ASP A 1 98 ? 16.163 -16.702 -3.759 1.00 81.12 98 ASP A CA 1
ATOM 783 C C . A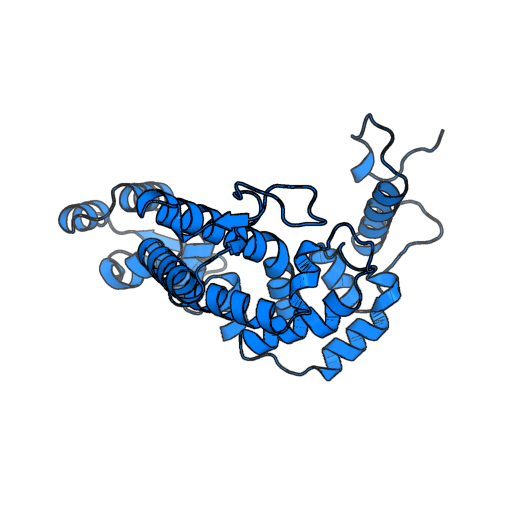SP A 1 98 ? 15.648 -17.163 -2.385 1.00 81.12 98 ASP A C 1
ATOM 785 O O . ASP A 1 98 ? 15.396 -16.352 -1.490 1.00 81.12 98 ASP A O 1
ATOM 789 N N . ASP A 1 99 ? 15.611 -18.479 -2.162 1.00 67.56 99 ASP A N 1
ATOM 790 C CA . ASP A 1 99 ? 15.118 -19.098 -0.918 1.00 67.56 99 ASP A CA 1
ATOM 791 C C . ASP A 1 99 ? 15.866 -18.642 0.355 1.00 67.56 99 ASP A C 1
ATOM 793 O O . ASP A 1 99 ? 15.316 -18.675 1.454 1.00 67.56 99 ASP A O 1
ATOM 797 N N . ASN A 1 100 ? 17.121 -18.195 0.223 1.00 63.88 100 ASN A N 1
ATOM 798 C CA . ASN A 1 100 ? 17.963 -17.719 1.334 1.00 63.88 100 ASN A CA 1
ATOM 799 C C . ASN A 1 100 ? 17.951 -16.191 1.502 1.00 63.88 100 ASN A C 1
ATOM 801 O O . ASN A 1 100 ? 18.801 -15.621 2.193 1.00 63.88 100 ASN A O 1
ATOM 805 N N . SER A 1 101 ? 17.017 -15.514 0.845 1.00 67.25 101 SER A N 1
ATOM 806 C CA . SER A 1 101 ? 16.923 -14.067 0.860 1.00 67.25 101 SER A CA 1
ATOM 807 C C . SER A 1 101 ? 16.474 -13.522 2.222 1.00 67.25 101 SER A C 1
ATOM 809 O O . SER A 1 101 ? 15.577 -14.050 2.881 1.00 67.25 101 SER A O 1
ATOM 811 N N . LYS A 1 102 ? 17.043 -12.376 2.621 1.00 73.00 102 LYS A N 1
ATOM 812 C CA . LYS A 1 102 ? 16.588 -11.592 3.789 1.00 73.00 102 LYS A CA 1
ATOM 813 C C . LYS A 1 102 ? 15.141 -11.089 3.644 1.00 73.00 102 LYS A C 1
ATOM 815 O O . LYS A 1 102 ? 14.564 -10.611 4.616 1.00 73.00 102 LYS A O 1
ATOM 820 N N . TYR A 1 103 ? 14.559 -11.212 2.452 1.00 74.44 103 TYR A N 1
ATOM 821 C CA . TYR A 1 103 ? 13.225 -10.741 2.090 1.00 74.44 103 TYR A CA 1
ATOM 822 C C . TYR A 1 103 ? 12.121 -11.802 2.265 1.00 74.44 103 TYR A C 1
ATOM 824 O O . TYR A 1 103 ? 11.060 -11.698 1.656 1.00 74.44 103 TYR A O 1
ATOM 832 N N . PHE A 1 104 ? 12.325 -12.803 3.128 1.00 72.25 104 PHE A N 1
ATOM 833 C CA . PHE A 1 104 ? 11.381 -13.910 3.356 1.00 72.25 104 PHE A CA 1
ATOM 834 C C . PHE A 1 104 ? 9.932 -13.474 3.663 1.00 72.25 104 PHE A C 1
ATOM 836 O O . PHE A 1 104 ? 8.988 -14.195 3.341 1.00 72.25 104 PHE A O 1
ATOM 843 N N . GLU A 1 105 ? 9.736 -12.294 4.264 1.00 79.69 105 GLU A N 1
ATOM 844 C CA . GLU A 1 105 ? 8.406 -11.764 4.588 1.00 79.69 105 GLU A CA 1
ATOM 845 C C . GLU A 1 105 ? 7.557 -11.509 3.338 1.00 79.69 105 GLU A C 1
ATOM 847 O O . GLU A 1 105 ? 6.343 -11.670 3.400 1.00 79.69 105 GLU A O 1
ATOM 852 N N . ILE A 1 106 ? 8.143 -11.144 2.190 1.00 85.44 106 ILE A N 1
ATOM 853 C CA . ILE A 1 106 ? 7.357 -10.978 0.958 1.00 85.44 106 ILE A CA 1
ATOM 854 C C . ILE A 1 106 ? 7.047 -12.328 0.300 1.00 85.44 106 ILE A C 1
ATOM 856 O O . ILE A 1 106 ? 5.968 -12.508 -0.268 1.00 85.44 106 ILE A O 1
ATOM 860 N N . CYS A 1 107 ? 7.922 -13.324 0.482 1.00 87.50 107 CYS A N 1
ATOM 861 C CA . CYS A 1 107 ? 7.758 -14.673 -0.065 1.00 87.50 107 CYS A CA 1
ATOM 862 C C . CYS A 1 107 ? 6.480 -15.374 0.416 1.00 87.50 107 CYS A C 1
ATOM 864 O O . CYS A 1 107 ? 5.968 -16.254 -0.277 1.00 87.50 107 CYS A O 1
ATOM 866 N N . ARG A 1 108 ? 5.882 -14.950 1.541 1.00 87.06 108 ARG A N 1
ATOM 867 C CA . ARG A 1 108 ? 4.589 -15.491 1.999 1.00 87.06 108 ARG A CA 1
ATOM 868 C C . ARG A 1 108 ? 3.475 -15.354 0.961 1.00 87.06 108 ARG A C 1
ATOM 870 O O . ARG A 1 108 ? 2.592 -16.206 0.934 1.00 87.06 108 ARG A O 1
ATOM 877 N N . LEU A 1 109 ? 3.541 -14.359 0.070 1.00 90.81 109 LEU A N 1
ATOM 878 C CA . LEU A 1 109 ? 2.580 -14.165 -1.024 1.00 90.81 109 LEU A CA 1
ATOM 879 C C . LEU A 1 109 ? 2.589 -15.292 -2.069 1.00 90.81 109 LEU A C 1
ATOM 881 O O . LEU A 1 109 ? 1.631 -15.415 -2.827 1.00 90.81 109 LEU A O 1
ATOM 885 N N . GLN A 1 110 ? 3.594 -16.172 -2.086 1.00 90.50 110 GLN A N 1
ATOM 886 C CA . GLN A 1 110 ? 3.535 -17.390 -2.903 1.00 90.50 110 GLN A CA 1
ATOM 887 C C . GLN A 1 110 ? 2.388 -18.317 -2.450 1.00 90.50 110 GLN A C 1
ATOM 889 O O . GLN A 1 110 ? 1.750 -18.991 -3.265 1.00 90.50 110 GLN A O 1
ATOM 894 N N . SER A 1 111 ? 2.048 -18.305 -1.155 1.00 91.88 111 SER A N 1
ATOM 895 C CA . SER A 1 111 ? 0.916 -19.065 -0.623 1.00 91.88 111 SER A CA 1
ATOM 896 C C . SER A 1 111 ? -0.418 -18.446 -1.040 1.00 91.88 111 SER A C 1
ATOM 898 O O . SER A 1 111 ? -0.678 -17.261 -0.825 1.00 91.88 111 SER A O 1
ATOM 900 N N . GLY A 1 112 ? -1.323 -19.269 -1.578 1.00 90.94 112 GLY A N 1
ATOM 901 C CA . GLY A 1 112 ? -2.692 -18.840 -1.887 1.00 90.94 112 GLY A CA 1
ATOM 902 C C . GLY A 1 112 ? -3.457 -18.343 -0.654 1.00 90.94 112 GLY A C 1
ATOM 903 O O . GLY A 1 112 ? -4.217 -17.384 -0.749 1.00 90.94 112 GLY A O 1
ATOM 904 N N . GLY A 1 113 ? -3.204 -18.931 0.522 1.00 88.00 113 GLY A N 1
ATOM 905 C CA . GLY A 1 113 ? -3.831 -18.497 1.776 1.00 88.00 113 GLY A CA 1
ATOM 906 C C . GLY A 1 113 ? -3.382 -17.099 2.208 1.00 88.00 113 GLY A C 1
ATOM 907 O O . GLY A 1 113 ? -4.206 -16.287 2.621 1.00 88.00 113 GLY A O 1
ATOM 908 N N . ALA A 1 114 ? -2.093 -16.786 2.044 1.00 89.75 114 ALA A N 1
ATOM 909 C CA . ALA A 1 114 ? -1.581 -15.445 2.309 1.00 89.75 114 ALA A CA 1
ATOM 910 C C . ALA A 1 114 ? -2.177 -14.427 1.330 1.00 89.75 114 ALA A C 1
ATOM 912 O O . ALA A 1 114 ? -2.634 -13.371 1.757 1.00 89.75 114 ALA A O 1
ATOM 913 N N . ARG A 1 115 ? -2.254 -14.754 0.034 1.00 94.44 115 ARG A N 1
ATOM 914 C CA . ARG A 1 115 ? -2.883 -13.868 -0.959 1.00 94.44 115 ARG A CA 1
ATOM 915 C C . ARG A 1 115 ? -4.345 -13.590 -0.642 1.00 94.44 115 ARG A C 1
ATOM 917 O O . ARG A 1 115 ? -4.742 -12.435 -0.664 1.00 94.44 115 ARG A O 1
ATOM 924 N N . ALA A 1 116 ? -5.120 -14.603 -0.261 1.00 92.19 116 ALA A N 1
ATOM 925 C CA . ALA A 1 116 ? -6.504 -14.400 0.165 1.00 92.19 116 ALA A CA 1
ATOM 926 C C . ALA A 1 116 ? -6.606 -13.464 1.386 1.00 92.19 116 ALA A C 1
ATOM 928 O O . ALA A 1 116 ? -7.471 -12.587 1.430 1.00 92.19 116 ALA A O 1
ATOM 929 N N . PHE A 1 117 ? -5.694 -13.610 2.352 1.00 90.31 117 PHE A N 1
ATOM 930 C CA . PHE A 1 117 ? -5.613 -12.738 3.522 1.00 90.31 117 PHE A CA 1
ATOM 931 C C . PHE A 1 117 ? -5.276 -11.282 3.152 1.00 90.31 117 PHE A C 1
ATOM 933 O O . PHE A 1 117 ? -5.978 -10.368 3.584 1.00 90.31 117 PHE A O 1
ATOM 940 N N . TYR A 1 118 ? -4.270 -11.042 2.306 1.00 93.00 118 TYR A N 1
ATOM 941 C CA . TYR A 1 118 ? -3.948 -9.683 1.847 1.00 93.00 118 TYR A CA 1
ATOM 942 C C . TYR A 1 118 ? -5.028 -9.091 0.952 1.00 93.00 118 TYR A C 1
ATOM 944 O O . TYR A 1 118 ? -5.311 -7.901 1.060 1.00 93.00 118 TYR A O 1
ATOM 952 N N . ALA A 1 119 ? -5.684 -9.906 0.126 1.00 94.81 119 ALA A N 1
ATOM 953 C CA . ALA A 1 119 ? -6.810 -9.458 -0.677 1.00 94.81 119 ALA A CA 1
ATOM 954 C C . ALA A 1 119 ? -7.945 -8.947 0.219 1.00 94.81 119 ALA A C 1
ATOM 956 O O . ALA A 1 119 ? -8.535 -7.907 -0.056 1.00 94.81 119 ALA A O 1
ATOM 957 N N . MET A 1 120 ? -8.231 -9.643 1.323 1.00 93.12 120 MET A N 1
ATOM 958 C CA . MET A 1 120 ? -9.189 -9.181 2.329 1.00 93.12 120 MET A CA 1
ATOM 959 C C . MET A 1 120 ? -8.772 -7.836 2.945 1.00 93.12 120 MET A C 1
ATOM 961 O O . MET A 1 120 ? -9.599 -6.929 3.003 1.00 93.12 120 MET A O 1
ATOM 965 N N . LEU A 1 121 ? -7.512 -7.681 3.366 1.00 92.12 121 LEU A N 1
ATOM 966 C CA . LEU A 1 121 ? -7.021 -6.425 3.952 1.00 92.12 121 LEU A CA 1
ATOM 967 C C . LEU A 1 121 ? -7.075 -5.251 2.964 1.00 92.12 121 LEU A C 1
ATOM 969 O O . LEU A 1 121 ? -7.504 -4.158 3.332 1.00 92.12 121 LEU A O 1
ATOM 973 N N . LEU A 1 122 ? -6.689 -5.478 1.708 1.00 92.94 122 LEU A N 1
ATOM 974 C CA . LEU A 1 122 ? -6.777 -4.472 0.650 1.00 92.94 122 LEU A CA 1
ATOM 975 C C . LEU A 1 122 ? -8.232 -4.075 0.385 1.00 92.94 122 LEU A C 1
ATOM 977 O O . LEU A 1 122 ? -8.522 -2.886 0.308 1.00 92.94 122 LEU A O 1
ATOM 981 N N . ARG A 1 123 ? -9.171 -5.031 0.347 1.00 92.25 123 ARG A N 1
ATOM 982 C CA . ARG A 1 123 ? -10.609 -4.721 0.238 1.00 92.25 123 ARG A CA 1
ATOM 983 C C . ARG A 1 123 ? -11.092 -3.852 1.397 1.00 92.25 123 ARG A C 1
ATOM 985 O O . ARG A 1 123 ? -11.800 -2.883 1.161 1.00 92.25 123 ARG A O 1
ATOM 992 N N . TRP A 1 124 ? -10.672 -4.135 2.631 1.00 90.25 124 TRP A N 1
ATOM 993 C CA . TRP A 1 124 ? -11.032 -3.294 3.779 1.00 90.25 124 TRP A CA 1
ATOM 994 C C . TRP A 1 124 ? -10.472 -1.872 3.668 1.00 90.25 124 TRP A C 1
ATOM 996 O O . TRP A 1 124 ? -11.155 -0.933 4.076 1.00 90.25 124 TRP A O 1
ATOM 1006 N N . LYS A 1 125 ? -9.268 -1.707 3.097 1.00 85.44 125 LYS A N 1
ATOM 1007 C CA . LYS A 1 125 ? -8.697 -0.386 2.784 1.00 85.44 125 LYS A CA 1
ATOM 1008 C C . LYS A 1 125 ? -9.594 0.368 1.795 1.00 85.44 125 LYS A C 1
ATOM 1010 O O . LYS A 1 125 ? -9.944 1.507 2.080 1.00 85.44 125 LYS A O 1
ATOM 1015 N N . LEU A 1 126 ? -10.026 -0.279 0.707 1.00 85.06 126 LEU A N 1
ATOM 1016 C CA . LEU A 1 126 ? -10.930 0.322 -0.293 1.00 85.06 126 LEU A CA 1
ATOM 1017 C C . LEU A 1 126 ? -12.326 0.636 0.263 1.00 85.06 126 LEU A C 1
ATOM 1019 O O . LEU A 1 126 ? -12.962 1.614 -0.113 1.00 85.06 126 LEU A O 1
ATOM 1023 N N . GLU A 1 127 ? -12.821 -0.187 1.184 1.00 84.75 127 GLU A N 1
ATOM 1024 C CA . GLU A 1 127 ? -14.091 0.050 1.878 1.00 84.75 127 GLU A CA 1
ATOM 1025 C C . GLU A 1 127 ? -13.983 1.154 2.950 1.00 84.75 127 GLU A C 1
ATOM 1027 O O . GLU A 1 127 ? -14.992 1.508 3.559 1.00 84.75 127 GLU A O 1
ATOM 1032 N N . HIS A 1 128 ? -12.781 1.700 3.193 1.00 80.25 128 HIS A N 1
ATOM 1033 C CA . HIS A 1 128 ? -12.450 2.602 4.305 1.00 80.25 128 HIS A CA 1
ATOM 1034 C C . HIS A 1 128 ? -12.981 2.084 5.648 1.00 80.25 128 HIS A C 1
ATOM 1036 O O . HIS A 1 128 ? -13.555 2.824 6.454 1.00 80.25 128 HIS A O 1
ATOM 1042 N N . LEU A 1 129 ? -12.829 0.778 5.875 1.00 86.69 129 LEU A N 1
ATOM 1043 C CA . LEU A 1 129 ? -13.400 0.120 7.038 1.00 86.69 129 LEU A CA 1
ATOM 1044 C C . LEU A 1 129 ? -12.789 0.702 8.330 1.00 86.69 129 LEU A C 1
ATOM 1046 O O . LEU A 1 129 ? -11.562 0.759 8.447 1.00 86.69 129 LEU A O 1
ATOM 1050 N N . PRO A 1 130 ? -13.595 1.103 9.332 1.00 86.81 130 PRO A N 1
ATOM 1051 C CA . PRO A 1 130 ? -13.060 1.622 10.587 1.00 86.81 130 PRO A CA 1
ATOM 1052 C C . PRO A 1 130 ? -12.200 0.585 11.315 1.00 86.81 130 PRO A C 1
ATOM 1054 O O . PRO A 1 130 ? -12.529 -0.603 11.328 1.00 86.81 130 PRO A O 1
ATOM 1057 N N . LEU A 1 131 ? -11.141 1.033 12.001 1.00 88.94 131 LEU A N 1
ATOM 1058 C CA . LEU A 1 131 ? -10.247 0.144 12.757 1.00 88.94 131 LEU A CA 1
ATOM 1059 C C . LEU A 1 131 ? -10.997 -0.722 13.772 1.00 88.94 131 LEU A C 1
ATOM 1061 O O . LEU A 1 131 ? -10.684 -1.898 13.903 1.00 88.94 131 LEU A O 1
ATOM 1065 N N . SER A 1 132 ? -12.014 -0.177 14.443 1.00 90.38 132 SER A N 1
ATOM 1066 C CA . SER A 1 132 ? -12.861 -0.948 15.359 1.00 90.38 132 SER A CA 1
ATOM 1067 C C . SER A 1 132 ? -13.521 -2.143 14.667 1.00 90.38 132 SER A C 1
ATOM 1069 O O . SER A 1 132 ? -13.447 -3.257 15.170 1.00 90.38 132 SER A O 1
ATOM 1071 N N . GLN A 1 133 ? -14.071 -1.946 13.468 1.00 92.62 133 GLN A N 1
ATOM 1072 C CA . GLN A 1 133 ? -14.685 -3.028 12.699 1.00 92.62 133 GLN A CA 1
ATOM 1073 C C . GLN A 1 133 ? -13.648 -4.033 12.184 1.00 92.62 133 GLN A C 1
ATOM 1075 O O . GLN A 1 133 ? -13.920 -5.232 12.155 1.00 92.62 133 GLN A O 1
ATOM 1080 N N . MET A 1 134 ? -12.454 -3.572 11.795 1.00 93.06 134 MET A N 1
ATOM 1081 C CA . MET A 1 134 ? -11.349 -4.472 11.439 1.00 93.06 134 MET A CA 1
ATOM 1082 C C . MET A 1 134 ? -10.945 -5.349 12.632 1.00 93.06 134 MET A C 1
ATOM 1084 O O . MET A 1 134 ? -10.789 -6.560 12.479 1.00 93.06 134 MET A O 1
ATOM 1088 N N . VAL A 1 135 ? -10.826 -4.751 13.821 1.00 94.31 135 VAL A N 1
ATOM 1089 C CA . VAL A 1 135 ? -10.521 -5.448 15.078 1.00 94.31 135 VAL A CA 1
ATOM 1090 C C . VAL A 1 135 ? -11.595 -6.480 15.399 1.00 94.31 135 VAL A C 1
ATOM 1092 O O . VAL A 1 135 ? -11.255 -7.634 15.650 1.00 94.31 135 VAL A O 1
ATOM 1095 N N . ASP A 1 136 ? -12.872 -6.108 15.316 1.00 93.94 136 ASP A N 1
ATOM 1096 C CA . ASP A 1 136 ? -13.987 -7.021 15.575 1.00 93.94 136 ASP A CA 1
ATOM 1097 C C . ASP A 1 136 ? -13.952 -8.236 14.636 1.00 93.94 136 ASP A C 1
ATOM 1099 O O . ASP A 1 136 ? -14.106 -9.374 15.085 1.00 93.94 136 ASP A O 1
ATOM 1103 N N . ARG A 1 137 ? -13.674 -8.023 13.340 1.00 93.00 137 ARG A N 1
ATOM 1104 C CA . ARG A 1 137 ? -13.534 -9.106 12.350 1.00 93.00 137 ARG A CA 1
ATOM 1105 C C . ARG A 1 137 ? -12.348 -10.025 12.662 1.00 93.00 137 ARG A C 1
ATOM 1107 O O . ARG A 1 137 ? -12.496 -11.244 12.591 1.00 93.00 137 ARG A O 1
ATOM 1114 N N . PHE A 1 138 ? -11.194 -9.468 13.037 1.00 90.88 138 PHE A N 1
ATOM 1115 C CA . PHE A 1 138 ? -10.016 -10.254 13.434 1.00 90.88 138 PHE A CA 1
ATOM 1116 C C . PHE A 1 138 ? -10.274 -11.086 14.690 1.00 90.88 138 PHE A C 1
ATOM 1118 O O . PHE A 1 138 ? -9.975 -12.280 14.718 1.00 90.88 138 PHE A O 1
ATOM 1125 N N . VAL A 1 139 ? -10.853 -10.470 15.722 1.00 93.12 139 VAL A N 1
ATOM 1126 C CA . VAL A 1 139 ? -11.177 -11.142 16.986 1.00 93.12 139 VAL A CA 1
ATOM 1127 C C . VAL A 1 139 ? -12.211 -12.244 16.758 1.00 93.12 139 VAL A C 1
ATOM 1129 O O . VAL A 1 139 ? -12.054 -13.333 17.307 1.00 93.12 139 VAL A O 1
ATOM 1132 N N . ALA A 1 140 ? -13.229 -12.005 15.927 1.00 92.25 140 ALA A N 1
ATOM 1133 C CA . ALA A 1 140 ? -14.214 -13.020 15.558 1.00 92.25 140 ALA A CA 1
ATOM 1134 C C . ALA A 1 140 ? -13.560 -14.223 14.863 1.00 92.25 140 ALA A C 1
ATOM 1136 O O . ALA A 1 140 ? -13.745 -15.353 15.310 1.00 92.25 140 ALA A O 1
ATOM 1137 N N . TYR A 1 141 ? -12.723 -13.980 13.850 1.00 89.69 141 TYR A N 1
ATOM 1138 C CA . TYR A 1 141 ? -11.974 -15.036 13.163 1.00 89.69 141 TYR A CA 1
ATOM 1139 C C . TYR A 1 141 ? -11.102 -15.851 14.131 1.00 89.69 141 TYR A C 1
ATOM 1141 O O . TYR A 1 141 ? -11.117 -17.080 14.129 1.00 89.69 141 TYR A O 1
ATOM 1149 N N . TRP A 1 142 ? -10.370 -15.183 15.020 1.00 90.62 142 TRP A N 1
ATOM 1150 C CA . TRP A 1 142 ? -9.530 -15.855 16.009 1.00 90.62 142 TRP A CA 1
ATOM 1151 C C . TRP A 1 142 ? -10.322 -16.624 17.071 1.00 90.62 142 TRP A C 1
ATOM 1153 O O . TRP A 1 142 ? -9.870 -17.675 17.523 1.00 90.62 142 TRP A O 1
ATOM 1163 N N . ASN A 1 143 ? -11.524 -16.166 17.426 1.00 90.25 143 ASN A N 1
ATOM 1164 C CA . ASN A 1 143 ? -12.439 -16.926 18.278 1.00 90.25 143 ASN A CA 1
ATOM 1165 C C . ASN A 1 143 ? -12.930 -18.215 17.601 1.00 90.25 143 ASN A C 1
ATOM 1167 O O . ASN A 1 143 ? -13.106 -19.214 18.296 1.00 90.25 143 ASN A O 1
ATOM 1171 N N . GLU A 1 144 ? -13.132 -18.209 16.279 1.00 89.12 144 GLU A N 1
ATOM 1172 C CA . GLU A 1 144 ? -13.516 -19.406 15.517 1.00 89.12 144 GLU A CA 1
ATOM 1173 C C . GLU A 1 144 ? -12.367 -20.412 15.399 1.00 89.12 144 GLU A C 1
ATOM 1175 O O . GLU A 1 144 ? -12.579 -21.610 15.587 1.00 89.12 144 GLU A O 1
ATOM 1180 N N . VAL A 1 145 ? -11.150 -19.934 15.118 1.00 87.25 145 VAL A N 1
ATOM 1181 C CA . VAL A 1 145 ? -9.952 -20.787 15.025 1.00 87.25 145 VAL A CA 1
ATOM 1182 C C . VAL A 1 145 ? -9.600 -21.388 16.389 1.00 87.25 145 VAL A C 1
ATOM 1184 O O . VAL A 1 145 ? -9.363 -22.592 16.496 1.00 87.25 145 VAL A O 1
ATOM 1187 N N . GLY A 1 146 ? -9.590 -20.561 17.437 1.00 83.56 146 GLY A N 1
ATOM 1188 C CA . GLY A 1 146 ? -9.270 -20.965 18.803 1.00 83.56 146 GLY A CA 1
ATOM 1189 C C . GLY A 1 146 ? -7.856 -21.538 18.985 1.00 83.56 146 GLY A C 1
ATOM 1190 O O . GLY A 1 146 ? -7.010 -21.518 18.095 1.00 83.56 146 GLY A O 1
ATOM 1191 N N . GLY A 1 147 ? -7.585 -22.048 20.190 1.00 87.88 147 GLY A N 1
ATOM 1192 C CA . GLY A 1 147 ? -6.327 -22.729 20.506 1.00 87.88 147 GLY A CA 1
ATOM 1193 C C . GLY A 1 147 ? -5.099 -21.815 20.447 1.00 87.88 147 GLY A C 1
ATOM 1194 O O . GLY A 1 147 ? -5.045 -20.790 21.127 1.00 87.88 147 GLY A O 1
ATOM 1195 N N . THR A 1 148 ? -4.095 -22.222 19.671 1.00 88.19 148 THR A N 1
ATOM 1196 C CA . THR A 1 148 ? -2.833 -21.496 19.497 1.00 88.19 148 THR A CA 1
ATOM 1197 C C . THR A 1 148 ? -2.890 -20.621 18.252 1.00 88.19 148 THR A C 1
ATOM 1199 O O . THR A 1 148 ? -3.034 -21.131 17.143 1.00 88.19 148 THR A O 1
ATOM 1202 N N . ILE A 1 149 ? -2.714 -19.313 18.427 1.00 86.69 149 ILE A N 1
ATOM 1203 C CA . ILE A 1 149 ? -2.812 -18.334 17.341 1.00 86.69 149 ILE A CA 1
ATOM 1204 C C . ILE A 1 149 ? -1.462 -17.676 17.100 1.00 86.69 149 ILE A C 1
ATOM 1206 O O . ILE A 1 149 ? -0.801 -17.233 18.038 1.00 86.69 149 ILE A O 1
ATOM 1210 N N . PHE A 1 150 ? -1.072 -17.597 15.828 1.00 84.12 150 PHE A N 1
ATOM 1211 C CA . PHE A 1 150 ? 0.095 -16.843 15.389 1.00 84.12 150 PHE A CA 1
ATOM 1212 C C . PHE A 1 150 ? -0.219 -15.343 15.354 1.00 84.12 150 PHE A C 1
ATOM 1214 O O . PHE A 1 150 ? -1.108 -14.902 14.621 1.00 84.12 150 PHE A O 1
ATOM 1221 N N . VAL A 1 151 ? 0.541 -14.553 16.110 1.00 83.62 151 VAL A N 1
ATOM 1222 C CA . VAL A 1 151 ? 0.375 -13.090 16.221 1.00 83.62 151 VAL A CA 1
ATOM 1223 C C . VAL A 1 151 ? 1.630 -12.319 15.797 1.00 83.62 151 VAL A C 1
ATOM 1225 O O . VAL A 1 151 ? 1.716 -11.105 15.980 1.00 83.62 151 VAL A O 1
ATOM 1228 N N . GLY A 1 152 ? 2.616 -13.001 15.208 1.00 82.69 152 GLY A N 1
ATOM 1229 C CA . GLY A 1 152 ? 3.887 -12.387 14.825 1.00 82.69 152 GLY A CA 1
ATOM 1230 C C . GLY A 1 152 ? 4.715 -12.007 16.052 1.00 82.69 152 GLY A C 1
ATOM 1231 O O . GLY A 1 152 ? 4.734 -12.733 17.032 1.00 82.69 152 GLY A O 1
ATOM 1232 N N . ARG A 1 153 ? 5.406 -10.866 16.033 1.00 84.69 153 ARG A N 1
ATOM 1233 C CA . ARG A 1 153 ? 6.330 -10.446 17.112 1.00 84.69 153 ARG A CA 1
ATOM 1234 C C . ARG A 1 153 ? 5.688 -10.176 18.486 1.00 84.69 153 ARG A C 1
ATOM 1236 O O . ARG A 1 153 ? 6.405 -9.863 19.428 1.00 84.69 153 ARG A O 1
ATOM 1243 N N . TRP A 1 154 ? 4.363 -10.263 18.588 1.00 87.38 154 TRP A N 1
ATOM 1244 C CA . TRP A 1 154 ? 3.578 -9.965 19.791 1.00 87.38 154 TRP A CA 1
ATOM 1245 C C . TRP A 1 154 ? 3.152 -11.223 20.563 1.00 87.38 154 TRP A C 1
ATOM 1247 O O . TRP A 1 154 ? 2.221 -11.168 21.363 1.00 87.38 154 TRP A O 1
ATOM 1257 N N . GLY A 1 155 ? 3.775 -12.368 20.272 1.00 86.12 155 GLY A N 1
ATOM 1258 C CA . GLY A 1 155 ? 3.465 -13.638 20.922 1.00 86.12 155 GLY A CA 1
ATOM 1259 C C . GLY A 1 155 ? 4.024 -13.741 22.337 1.00 86.12 155 GLY A C 1
ATOM 1260 O O . GLY A 1 155 ? 4.939 -13.013 22.717 1.00 86.12 155 GLY A O 1
ATOM 1261 N N . ASP A 1 156 ? 3.509 -14.709 23.095 1.00 85.88 156 ASP A N 1
ATOM 1262 C CA . ASP A 1 156 ? 3.989 -15.022 24.445 1.00 85.88 156 ASP A CA 1
ATOM 1263 C C . ASP A 1 156 ? 4.935 -16.233 24.469 1.00 85.88 156 ASP A C 1
ATOM 1265 O O . ASP A 1 156 ? 5.742 -16.362 25.388 1.00 85.88 156 ASP A O 1
ATOM 1269 N N . TYR A 1 157 ? 4.846 -17.140 23.486 1.00 83.44 157 TYR A N 1
ATOM 1270 C CA . TYR A 1 157 ? 5.675 -18.351 23.439 1.00 83.44 157 TYR A CA 1
ATOM 1271 C C . TYR A 1 157 ? 6.059 -18.782 22.021 1.00 83.44 157 TYR A C 1
ATOM 1273 O O . TYR A 1 157 ? 5.466 -18.378 21.015 1.00 83.44 157 TYR A O 1
ATOM 1281 N N . THR A 1 158 ? 7.104 -19.603 21.961 1.00 82.69 158 THR A N 1
ATOM 1282 C CA . THR A 1 158 ? 7.644 -20.265 20.769 1.00 82.69 158 THR A CA 1
ATOM 1283 C C . THR A 1 158 ? 6.966 -21.619 20.569 1.00 82.69 158 THR A C 1
ATOM 1285 O O . THR A 1 158 ? 6.778 -22.353 21.540 1.00 82.69 158 THR A O 1
ATOM 1288 N N . GLN A 1 159 ? 6.652 -21.990 19.329 1.00 76.44 159 GLN A N 1
ATOM 1289 C CA . GLN A 1 159 ? 6.430 -23.401 18.989 1.00 76.44 159 GLN A CA 1
ATOM 1290 C C . GLN A 1 159 ? 7.771 -24.106 18.734 1.00 76.44 159 GLN A C 1
ATOM 1292 O O . GLN A 1 159 ? 8.798 -23.446 18.562 1.00 76.44 159 GLN A O 1
ATOM 1297 N N . ASP A 1 160 ? 7.771 -25.441 18.725 1.00 54.53 160 ASP A N 1
ATOM 1298 C CA . ASP A 1 160 ? 8.970 -26.229 18.426 1.00 54.53 160 ASP A CA 1
ATOM 1299 C C . ASP A 1 160 ? 9.544 -25.811 17.056 1.00 54.53 160 ASP A C 1
ATOM 1301 O O . ASP A 1 160 ? 8.824 -25.802 16.059 1.00 54.53 160 ASP A O 1
ATOM 1305 N N . ASN A 1 161 ? 10.838 -25.461 17.027 1.00 65.50 161 ASN A N 1
ATOM 1306 C CA . ASN A 1 161 ? 11.605 -24.840 15.925 1.00 65.50 161 ASN A CA 1
ATOM 1307 C C . ASN A 1 161 ? 11.498 -23.314 15.738 1.00 65.50 161 ASN A C 1
ATOM 1309 O O . ASN A 1 161 ? 12.134 -22.795 14.819 1.00 65.50 161 ASN A O 1
ATOM 1313 N N . ASP A 1 162 ? 10.787 -22.578 16.594 1.00 68.06 162 ASP A N 1
ATOM 1314 C CA . ASP A 1 162 ? 10.762 -21.112 16.520 1.00 68.06 162 ASP A CA 1
ATOM 1315 C C . ASP A 1 162 ? 11.770 -20.474 17.492 1.00 68.06 162 ASP A C 1
ATOM 1317 O O . ASP A 1 162 ? 11.865 -20.854 18.659 1.00 68.06 162 ASP A O 1
ATOM 1321 N N . PHE A 1 163 ? 12.527 -19.479 17.023 1.00 72.25 163 PHE A N 1
ATOM 1322 C CA . PHE A 1 163 ? 13.517 -18.770 17.852 1.00 72.25 163 PHE A CA 1
ATOM 1323 C C . PHE A 1 163 ? 12.904 -17.623 18.665 1.00 72.25 163 PHE A C 1
ATOM 1325 O O . PHE A 1 163 ? 13.518 -17.150 19.622 1.00 72.25 163 PHE A O 1
ATOM 1332 N N . PHE A 1 164 ? 11.711 -17.162 18.281 1.00 78.81 164 PHE A N 1
ATOM 1333 C CA . PHE A 1 164 ? 11.054 -15.995 18.865 1.00 78.81 164 PHE A CA 1
ATOM 1334 C C . PHE A 1 164 ? 9.619 -16.316 19.289 1.00 78.81 164 PHE A C 1
ATOM 1336 O O . PHE A 1 164 ? 8.953 -17.114 18.627 1.00 78.81 164 PHE A O 1
ATOM 1343 N N . PRO A 1 165 ? 9.116 -15.696 20.370 1.00 84.94 165 PRO A N 1
ATOM 1344 C CA . PRO A 1 165 ? 7.745 -15.900 20.802 1.00 84.94 165 PRO A CA 1
ATOM 1345 C C . PRO A 1 165 ? 6.785 -15.287 19.778 1.00 84.94 165 PRO A C 1
ATOM 1347 O O . PRO A 1 165 ? 6.722 -14.069 19.613 1.00 84.94 165 PRO A O 1
ATOM 1350 N N . ARG A 1 166 ? 6.064 -16.153 19.059 1.00 86.31 166 ARG A N 1
ATOM 1351 C CA . ARG A 1 166 ? 5.159 -15.754 17.968 1.00 86.31 166 ARG A CA 1
ATOM 1352 C C . ARG A 1 166 ? 3.711 -16.179 18.147 1.00 86.31 166 ARG A C 1
ATOM 1354 O O . ARG A 1 166 ? 2.851 -15.813 17.343 1.00 86.31 166 ARG A O 1
ATOM 1361 N N . TYR A 1 167 ? 3.442 -16.925 19.210 1.00 88.88 167 TYR A N 1
ATOM 1362 C CA . TYR A 1 167 ? 2.160 -17.563 19.442 1.00 88.88 167 TYR A CA 1
ATOM 1363 C C . TYR A 1 167 ? 1.544 -17.136 20.768 1.00 88.88 167 TYR A C 1
ATOM 1365 O O . TYR A 1 167 ? 2.250 -16.845 21.735 1.00 88.88 167 TYR A O 1
ATOM 1373 N N . VAL A 1 168 ? 0.214 -17.131 20.809 1.00 90.44 168 VAL A N 1
ATOM 1374 C CA . VAL A 1 168 ? -0.589 -16.924 22.021 1.00 90.44 168 VAL A CA 1
ATOM 1375 C C . VAL A 1 168 ? -1.577 -18.072 22.189 1.00 90.44 168 VAL A C 1
ATOM 1377 O O . VAL A 1 168 ? -2.045 -18.651 21.207 1.00 90.44 168 VAL A O 1
ATOM 1380 N N . VAL A 1 169 ? -1.886 -18.432 23.436 1.00 90.56 169 VAL A N 1
ATOM 1381 C CA . VAL A 1 169 ? -2.995 -19.339 23.743 1.00 90.56 169 VAL A CA 1
ATOM 1382 C C . VAL A 1 169 ? -4.230 -18.458 23.836 1.00 90.56 169 VAL A C 1
ATOM 1384 O O . VAL A 1 169 ? -4.377 -17.672 24.768 1.00 90.56 169 VAL A O 1
ATOM 1387 N N . TRP A 1 170 ? -5.095 -18.533 22.832 1.00 91.25 170 TRP A N 1
ATOM 1388 C CA . TRP A 1 170 ? -6.191 -17.582 22.665 1.00 91.25 170 TRP A CA 1
ATOM 1389 C C . TRP A 1 170 ? -7.235 -17.654 23.783 1.00 91.25 170 TRP A C 1
ATOM 1391 O O . TRP A 1 170 ? -7.827 -16.637 24.147 1.00 91.25 170 TRP A O 1
ATOM 1401 N N . SER A 1 171 ? -7.437 -18.844 24.359 1.00 88.88 171 SER A N 1
ATOM 1402 C CA . SER A 1 171 ? -8.340 -19.052 25.498 1.00 88.88 171 SER A CA 1
ATOM 1403 C C . SER A 1 171 ? -7.904 -18.315 26.760 1.00 88.88 171 SER A C 1
ATOM 1405 O O . SER A 1 171 ? -8.747 -18.027 27.605 1.00 88.88 171 SER A O 1
ATOM 1407 N N . ASP A 1 172 ? -6.616 -17.996 26.876 1.00 90.94 172 ASP A N 1
ATOM 1408 C CA . ASP A 1 172 ? -6.027 -17.458 28.102 1.00 90.94 172 ASP A CA 1
ATOM 1409 C C . ASP A 1 172 ? -6.025 -15.922 28.110 1.00 90.94 172 ASP A C 1
ATOM 1411 O O . ASP A 1 172 ? -5.629 -15.302 29.096 1.00 90.94 172 ASP A O 1
ATOM 1415 N N . LYS A 1 173 ? -6.471 -15.295 27.014 1.00 91.94 173 LYS A N 1
ATOM 1416 C CA . LYS A 1 173 ? -6.485 -13.842 26.832 1.00 91.94 173 LYS A CA 1
ATOM 1417 C C . LYS A 1 173 ? -7.833 -13.233 27.201 1.00 91.94 173 LYS A C 1
ATOM 1419 O O . LYS A 1 173 ? -8.888 -13.728 26.799 1.00 91.94 173 LYS A O 1
ATOM 1424 N N . SER A 1 174 ? -7.789 -12.113 27.914 1.00 93.69 174 SER A N 1
ATO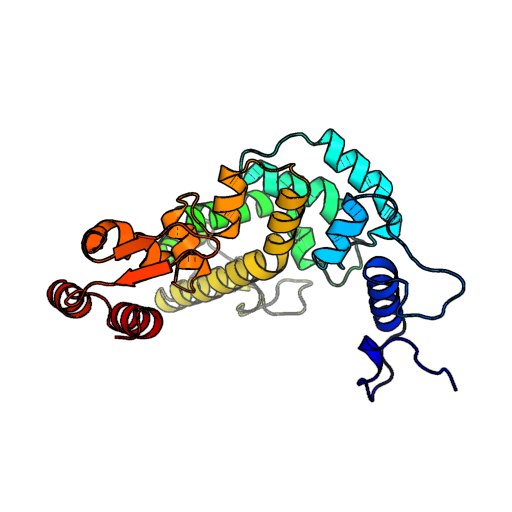M 1425 C CA . SER A 1 174 ? -8.953 -11.253 28.143 1.00 93.69 174 SER A CA 1
ATOM 1426 C C . SER A 1 174 ? -9.401 -10.552 26.858 1.00 93.69 174 SER A C 1
ATOM 1428 O O . SER A 1 174 ? -8.615 -10.379 25.927 1.00 93.69 174 SER A O 1
ATOM 1430 N N . ASP A 1 175 ? -10.647 -10.079 26.813 1.00 93.12 175 ASP A N 1
ATOM 1431 C CA . ASP A 1 175 ? -11.178 -9.375 25.635 1.00 93.12 175 ASP A CA 1
ATOM 1432 C C . ASP A 1 175 ? -10.363 -8.120 25.277 1.00 93.12 175 ASP A C 1
ATOM 1434 O O . ASP A 1 175 ? -10.139 -7.835 24.102 1.00 93.12 175 ASP A O 1
ATOM 1438 N N . ALA A 1 176 ? -9.836 -7.413 26.283 1.00 94.06 176 ALA A N 1
ATOM 1439 C CA . ALA A 1 176 ? -8.958 -6.264 26.072 1.00 94.06 176 ALA A CA 1
ATOM 1440 C C . ALA A 1 176 ? -7.609 -6.666 25.447 1.00 94.06 176 ALA A C 1
ATOM 1442 O O . ALA A 1 176 ? -7.125 -5.997 24.536 1.00 94.06 176 ALA A O 1
ATOM 1443 N N . G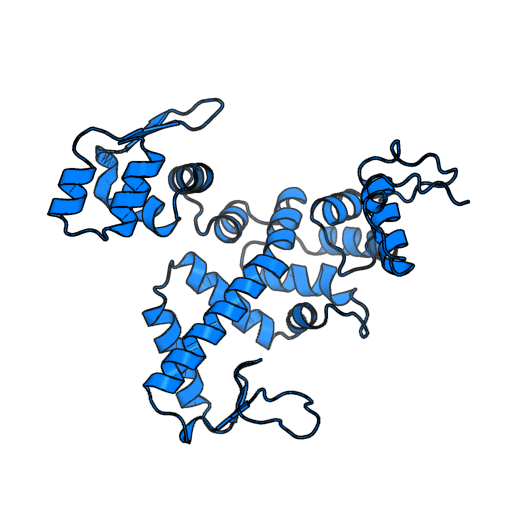LU A 1 177 ? -7.004 -7.771 25.892 1.00 93.38 177 GLU A N 1
ATOM 1444 C CA . GLU A 1 177 ? -5.766 -8.288 25.292 1.00 93.38 177 GLU A CA 1
ATOM 1445 C C . GLU A 1 177 ? -5.998 -8.780 23.864 1.00 93.38 177 GLU A C 1
ATOM 1447 O O . GLU A 1 177 ? -5.184 -8.503 22.986 1.00 93.38 177 GLU A O 1
ATOM 1452 N N . LYS A 1 178 ? -7.125 -9.453 23.611 1.00 93.94 178 LYS A N 1
ATOM 1453 C CA . LYS A 1 178 ? -7.529 -9.898 22.272 1.00 93.94 178 LYS A CA 1
ATOM 1454 C C . LYS A 1 178 ? -7.678 -8.722 21.310 1.00 93.94 178 LYS A C 1
ATOM 1456 O O . LYS A 1 178 ? -7.139 -8.770 20.205 1.00 93.94 178 LYS A O 1
ATOM 1461 N N . ALA A 1 179 ? -8.352 -7.657 21.744 1.00 94.06 179 ALA A N 1
ATOM 1462 C CA . ALA A 1 179 ? -8.493 -6.434 20.960 1.00 94.06 179 ALA A CA 1
ATOM 1463 C C . ALA A 1 179 ? -7.129 -5.778 20.692 1.00 94.06 179 ALA A C 1
ATOM 1465 O O . ALA A 1 179 ? -6.822 -5.444 19.550 1.00 94.06 179 ALA A O 1
ATOM 1466 N N . ASN A 1 180 ? -6.273 -5.659 21.710 1.00 93.81 180 ASN A N 1
ATOM 1467 C CA . ASN A 1 180 ? -4.938 -5.078 21.552 1.00 93.81 180 ASN A CA 1
ATOM 1468 C C . ASN A 1 180 ? -4.061 -5.885 20.584 1.00 93.81 180 ASN A C 1
ATOM 1470 O O . ASN A 1 180 ? -3.410 -5.291 19.726 1.00 93.81 180 ASN A O 1
ATOM 1474 N N . LEU A 1 181 ? -4.076 -7.219 20.679 1.00 93.50 181 LEU A N 1
ATOM 1475 C CA . LEU A 1 181 ? -3.368 -8.108 19.752 1.00 93.50 181 LEU A CA 1
ATOM 1476 C C . LEU A 1 181 ? -3.868 -7.938 18.314 1.00 93.50 181 LEU A C 1
ATOM 1478 O O . LEU A 1 181 ? -3.061 -7.893 17.387 1.00 93.50 181 LEU A O 1
ATOM 1482 N N . ALA A 1 182 ? -5.180 -7.794 18.121 1.00 93.00 182 ALA A N 1
ATOM 1483 C CA . ALA A 1 182 ? -5.749 -7.528 16.806 1.00 93.00 182 ALA A CA 1
ATOM 1484 C C . ALA A 1 182 ? -5.293 -6.166 16.264 1.00 93.00 182 ALA A C 1
ATOM 1486 O O . ALA A 1 182 ? -4.855 -6.096 15.120 1.00 93.00 182 ALA A O 1
ATOM 1487 N N . ILE A 1 183 ? -5.309 -5.107 17.083 1.00 93.88 183 ILE A N 1
ATOM 1488 C CA . ILE A 1 183 ? -4.854 -3.763 16.687 1.00 93.88 183 ILE A CA 1
ATOM 1489 C C . ILE A 1 183 ? -3.401 -3.796 16.206 1.00 93.88 183 ILE A C 1
ATOM 1491 O O . ILE A 1 183 ? -3.112 -3.341 15.098 1.00 93.88 183 ILE A O 1
ATOM 1495 N N . VAL A 1 184 ? -2.482 -4.340 17.012 1.00 93.06 184 VAL A N 1
ATOM 1496 C CA . VAL A 1 184 ? -1.056 -4.368 16.642 1.00 93.06 184 VAL A CA 1
ATOM 1497 C C . VAL A 1 184 ? -0.805 -5.257 15.428 1.00 93.06 184 VAL A C 1
ATOM 1499 O O . VAL A 1 184 ? 0.046 -4.934 14.604 1.00 93.06 184 VAL A O 1
ATOM 1502 N N . ARG A 1 185 ? -1.577 -6.339 15.268 1.00 90.94 185 ARG A N 1
ATOM 1503 C CA . ARG A 1 185 ? -1.475 -7.225 14.109 1.00 90.94 185 ARG A CA 1
ATOM 1504 C C . ARG A 1 185 ? -1.968 -6.560 12.829 1.00 90.94 185 ARG A C 1
ATOM 1506 O O . ARG A 1 185 ? -1.284 -6.652 11.817 1.00 90.94 185 ARG A O 1
ATOM 1513 N N . ILE A 1 186 ? -3.124 -5.896 12.874 1.00 92.31 186 ILE A N 1
ATOM 1514 C CA . ILE A 1 186 ? -3.670 -5.139 11.740 1.00 92.31 186 ILE A CA 1
ATOM 1515 C C . ILE A 1 186 ? -2.667 -4.073 11.314 1.00 92.31 186 ILE A C 1
ATOM 1517 O O . ILE A 1 186 ? -2.366 -3.975 10.129 1.00 92.31 186 ILE A O 1
ATOM 1521 N N . LYS A 1 187 ? -2.104 -3.334 12.276 1.00 91.56 187 LYS A N 1
ATOM 1522 C CA . LYS A 1 187 ? -1.085 -2.325 11.996 1.00 91.56 187 LYS A CA 1
ATOM 1523 C C . LYS A 1 187 ? 0.148 -2.929 11.320 1.00 91.56 187 LYS A C 1
ATOM 1525 O O . LYS A 1 187 ? 0.535 -2.451 10.265 1.00 91.56 187 LYS A O 1
ATOM 1530 N N . ASP A 1 188 ? 0.729 -3.989 11.886 1.00 91.12 188 ASP A N 1
ATOM 1531 C CA . ASP A 1 188 ? 1.917 -4.635 11.307 1.00 91.12 188 ASP A CA 1
ATOM 1532 C C . ASP A 1 188 ? 1.655 -5.120 9.866 1.00 91.12 188 ASP A C 1
ATOM 1534 O O . ASP A 1 188 ? 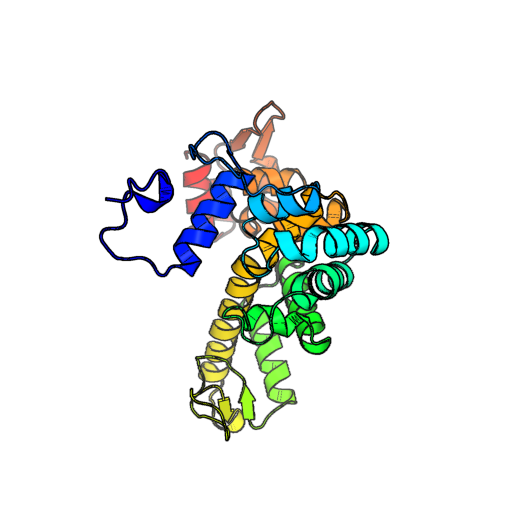2.537 -5.039 9.013 1.00 91.12 188 ASP A O 1
ATOM 1538 N N . GLU A 1 189 ? 0.444 -5.604 9.571 1.00 91.00 189 GLU A N 1
ATOM 1539 C CA . GLU A 1 189 ? 0.089 -6.049 8.220 1.00 91.00 189 GLU A CA 1
ATOM 1540 C C . GLU A 1 189 ? -0.219 -4.897 7.255 1.00 91.00 189 GLU A C 1
ATOM 1542 O O . GLU A 1 189 ? 0.108 -4.995 6.074 1.00 91.00 189 GLU A O 1
ATOM 1547 N N . GLN A 1 190 ? -0.783 -3.787 7.734 1.00 90.56 190 GLN A N 1
ATOM 1548 C CA . GLN A 1 190 ? -0.934 -2.564 6.940 1.00 90.56 190 GLN A CA 1
ATOM 1549 C C . GLN A 1 190 ? 0.425 -1.935 6.613 1.00 90.56 190 GLN A C 1
ATOM 1551 O O . GLN A 1 190 ? 0.674 -1.609 5.455 1.00 90.56 190 GLN A O 1
ATOM 1556 N N . ASP A 1 191 ? 1.323 -1.847 7.597 1.00 90.38 191 ASP A N 1
ATOM 1557 C CA . ASP A 1 191 ? 2.695 -1.357 7.418 1.00 90.38 191 ASP A CA 1
ATOM 1558 C C . ASP A 1 191 ? 3.455 -2.239 6.409 1.00 90.38 191 ASP A C 1
ATOM 1560 O O . ASP A 1 191 ? 4.214 -1.743 5.572 1.00 90.38 191 ASP A O 1
ATOM 1564 N N . PHE A 1 192 ? 3.223 -3.556 6.433 1.00 89.44 192 PHE A N 1
ATOM 1565 C CA . PHE A 1 192 ? 3.767 -4.457 5.422 1.00 89.44 192 PHE A CA 1
ATOM 1566 C C . PHE A 1 192 ? 3.190 -4.197 4.030 1.00 89.44 192 PHE A C 1
ATOM 1568 O O . PHE A 1 192 ? 3.957 -4.126 3.078 1.00 89.44 192 PHE A O 1
ATOM 1575 N N . ILE A 1 193 ? 1.869 -4.058 3.881 1.00 90.06 193 ILE A N 1
ATOM 1576 C CA . ILE A 1 193 ? 1.254 -3.750 2.579 1.00 90.06 193 ILE A CA 1
ATOM 1577 C C . ILE A 1 193 ? 1.864 -2.466 2.009 1.00 90.06 193 ILE A C 1
ATOM 1579 O O . ILE A 1 193 ? 2.282 -2.443 0.853 1.00 90.06 193 ILE A O 1
ATOM 1583 N N . GLU A 1 194 ? 1.967 -1.423 2.828 1.00 88.19 194 GLU A N 1
ATOM 1584 C CA . GLU A 1 194 ? 2.478 -0.125 2.398 1.00 88.19 194 GLU A CA 1
ATOM 1585 C C . GLU A 1 194 ? 3.955 -0.188 2.002 1.00 88.19 194 GLU A C 1
ATOM 1587 O O . GLU A 1 194 ? 4.346 0.371 0.987 1.00 88.19 194 GLU A O 1
ATOM 1592 N N . SER A 1 195 ? 4.787 -0.902 2.758 1.00 87.06 195 SER A N 1
ATOM 1593 C CA . SER A 1 195 ? 6.224 -0.986 2.465 1.00 87.06 195 SER A CA 1
ATOM 1594 C C . SER A 1 195 ? 6.574 -1.990 1.364 1.00 87.06 195 SER A C 1
ATOM 1596 O O . SER A 1 195 ? 7.499 -1.757 0.587 1.00 87.06 195 SER A O 1
ATOM 1598 N N . ALA A 1 196 ? 5.861 -3.115 1.296 1.00 87.44 196 ALA A N 1
ATOM 1599 C CA . ALA A 1 196 ? 6.197 -4.219 0.408 1.00 87.44 196 ALA A CA 1
ATOM 1600 C C . ALA A 1 196 ? 5.434 -4.167 -0.916 1.00 87.44 196 ALA A C 1
ATOM 1602 O O . ALA A 1 196 ? 6.033 -4.473 -1.942 1.00 87.44 196 ALA A O 1
ATOM 1603 N N . LEU A 1 197 ? 4.142 -3.809 -0.914 1.00 91.62 197 LEU A N 1
ATOM 1604 C CA . LEU A 1 197 ? 3.279 -3.899 -2.100 1.00 91.62 197 LEU A CA 1
ATOM 1605 C C . LEU A 1 197 ? 3.165 -2.594 -2.894 1.00 91.62 197 LEU A C 1
ATOM 1607 O O . LEU A 1 197 ? 2.964 -2.675 -4.104 1.00 91.62 197 LEU A O 1
ATOM 1611 N N . SER A 1 198 ? 3.312 -1.422 -2.268 1.00 91.38 198 SER A N 1
ATOM 1612 C CA . SER A 1 198 ? 3.146 -0.110 -2.931 1.00 91.38 198 SER A CA 1
ATOM 1613 C C . SER A 1 198 ? 3.990 0.031 -4.200 1.00 91.38 198 SER A C 1
ATOM 1615 O O . SER A 1 198 ? 3.467 0.326 -5.270 1.00 91.38 198 SER A O 1
ATOM 1617 N N . LYS A 1 199 ? 5.273 -0.321 -4.123 1.00 93.00 199 LYS A N 1
ATOM 1618 C CA . LYS A 1 199 ? 6.195 -0.317 -5.266 1.00 93.00 199 LYS A CA 1
ATOM 1619 C C . LYS A 1 199 ? 5.781 -1.229 -6.420 1.00 93.00 199 LYS A C 1
ATOM 1621 O O . LYS A 1 199 ? 6.078 -0.935 -7.572 1.00 93.00 199 LYS A O 1
ATOM 1626 N N . TYR A 1 200 ? 5.076 -2.326 -6.136 1.00 95.19 200 TYR A N 1
ATOM 1627 C CA . TYR A 1 200 ? 4.535 -3.189 -7.187 1.00 95.19 200 TYR A CA 1
ATOM 1628 C C . TYR A 1 200 ? 3.262 -2.606 -7.800 1.00 95.19 200 TYR A C 1
ATOM 1630 O O . TYR A 1 200 ? 3.010 -2.845 -8.978 1.00 95.19 200 TYR A O 1
ATOM 1638 N N . VAL A 1 201 ? 2.472 -1.840 -7.036 1.00 95.62 201 VAL A N 1
ATOM 1639 C CA . VAL A 1 201 ? 1.338 -1.073 -7.579 1.00 95.62 201 VAL A CA 1
ATOM 1640 C C . VAL A 1 201 ? 1.854 -0.027 -8.563 1.00 95.62 201 VAL A C 1
ATOM 1642 O O . VAL A 1 201 ? 1.358 0.043 -9.686 1.00 95.62 201 VAL A O 1
ATOM 1645 N N . ASP A 1 202 ? 2.875 0.737 -8.171 1.00 95.19 202 ASP A N 1
ATOM 1646 C CA . ASP A 1 202 ? 3.482 1.753 -9.033 1.00 95.19 202 ASP A CA 1
ATOM 1647 C C . ASP A 1 202 ? 4.125 1.138 -10.279 1.00 95.19 202 ASP A C 1
ATOM 1649 O O . ASP A 1 202 ? 3.837 1.574 -11.393 1.00 95.19 202 ASP A O 1
ATOM 1653 N N . LEU A 1 203 ? 4.893 0.055 -10.119 1.00 95.38 203 LEU A N 1
ATOM 1654 C CA . LEU A 1 203 ? 5.467 -0.673 -11.249 1.00 95.38 203 LEU A CA 1
ATOM 1655 C C . LEU A 1 203 ? 4.394 -1.211 -12.205 1.00 95.38 203 LEU A C 1
ATOM 1657 O O . LEU A 1 203 ? 4.539 -1.083 -13.418 1.00 95.38 203 LEU A O 1
ATOM 1661 N N . ALA A 1 204 ? 3.321 -1.817 -11.690 1.00 96.06 204 ALA A N 1
ATOM 1662 C CA . ALA A 1 204 ? 2.241 -2.329 -12.532 1.00 96.06 204 ALA A CA 1
ATOM 1663 C C . ALA A 1 204 ? 1.540 -1.202 -13.310 1.00 96.06 204 ALA A C 1
ATOM 1665 O O . ALA A 1 204 ? 1.174 -1.405 -14.471 1.00 96.06 204 ALA A O 1
ATOM 1666 N N . GLY A 1 205 ? 1.379 -0.032 -12.681 1.00 95.94 205 GLY A N 1
ATOM 1667 C CA . GLY A 1 205 ? 0.850 1.179 -13.310 1.00 95.94 205 GLY A CA 1
ATOM 1668 C C . GLY A 1 205 ? 1.740 1.677 -14.446 1.00 95.94 205 GLY A C 1
ATOM 1669 O O . GLY A 1 205 ? 1.264 1.836 -15.567 1.00 95.94 205 GLY A O 1
ATOM 1670 N N . ASP A 1 206 ? 3.040 1.831 -14.195 1.00 95.06 206 ASP A N 1
ATOM 1671 C CA . ASP A 1 206 ? 4.001 2.311 -15.199 1.00 95.06 206 ASP A CA 1
ATOM 1672 C C . ASP A 1 206 ? 4.206 1.324 -16.357 1.00 95.06 206 ASP A C 1
ATOM 1674 O O . ASP A 1 2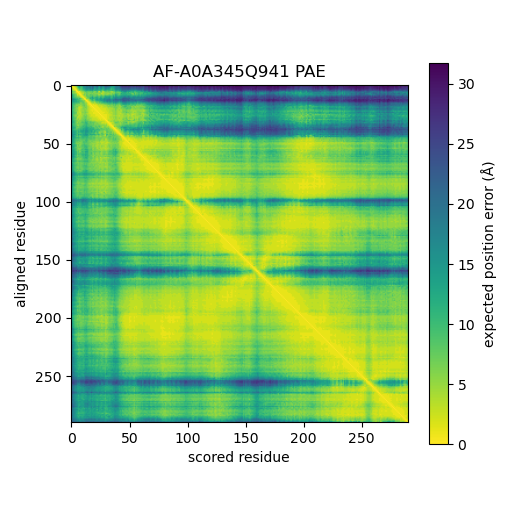06 ? 4.529 1.720 -17.478 1.00 95.06 206 ASP A O 1
ATOM 1678 N N . LEU A 1 207 ? 4.002 0.029 -16.102 1.00 93.88 207 LEU A N 1
ATOM 1679 C CA . LEU A 1 207 ? 3.991 -1.012 -17.130 1.00 93.88 207 LEU A CA 1
ATOM 1680 C C . LEU A 1 207 ? 2.687 -1.075 -17.930 1.00 93.88 207 LEU A C 1
ATOM 1682 O O . LEU A 1 207 ? 2.619 -1.841 -18.892 1.00 93.88 207 LEU A O 1
ATOM 1686 N N . ASP A 1 208 ? 1.664 -0.311 -17.541 1.00 94.56 208 ASP A N 1
ATOM 1687 C CA . ASP A 1 208 ? 0.327 -0.333 -18.136 1.00 94.56 208 ASP A CA 1
ATOM 1688 C C . ASP A 1 208 ? -0.263 -1.760 -18.204 1.00 94.56 208 ASP A C 1
ATOM 1690 O O . ASP A 1 208 ? -0.898 -2.175 -19.177 1.00 94.56 208 ASP A O 1
ATOM 1694 N N . VAL A 1 209 ? -0.051 -2.560 -17.151 1.00 96.31 209 VAL A N 1
ATOM 1695 C CA . VAL A 1 209 ? -0.612 -3.925 -17.041 1.00 96.31 209 VAL A CA 1
ATOM 1696 C C . VAL A 1 209 ? -1.799 -4.015 -16.094 1.00 96.31 209 VAL A C 1
ATOM 1698 O O . VAL A 1 209 ? -2.505 -5.022 -16.091 1.00 96.31 209 VAL A O 1
ATOM 1701 N N . ILE A 1 210 ? -2.060 -2.966 -15.323 1.00 97.44 210 ILE A N 1
ATOM 1702 C CA . ILE A 1 210 ? -3.151 -2.891 -14.356 1.00 97.44 210 ILE A CA 1
ATOM 1703 C C . ILE A 1 210 ? -4.219 -1.908 -14.817 1.00 97.44 210 ILE A C 1
ATOM 1705 O O . ILE A 1 210 ? -3.911 -0.852 -15.357 1.00 97.44 210 ILE A O 1
ATOM 1709 N N . ASP A 1 211 ? -5.486 -2.270 -14.634 1.00 96.56 211 ASP A N 1
ATOM 1710 C CA . ASP A 1 211 ? -6.618 -1.384 -14.874 1.00 96.56 211 ASP A CA 1
ATOM 1711 C C . ASP A 1 211 ? -6.474 -0.063 -14.104 1.00 96.56 211 ASP A C 1
ATOM 1713 O O . ASP A 1 211 ? -6.059 -0.059 -12.947 1.00 96.56 211 ASP A O 1
ATOM 1717 N N . GLU A 1 212 ? -6.830 1.053 -14.743 1.00 95.69 212 GLU A N 1
ATOM 1718 C CA . GLU A 1 212 ? -6.648 2.391 -14.171 1.00 95.69 212 GLU A CA 1
ATOM 1719 C C . GLU A 1 212 ? -7.478 2.572 -12.896 1.00 95.69 212 GLU A C 1
ATOM 1721 O O . GLU A 1 212 ? -6.969 3.056 -11.886 1.00 95.69 212 GLU A O 1
ATOM 1726 N N . THR A 1 213 ? -8.726 2.093 -12.888 1.00 95.62 213 THR A N 1
ATOM 1727 C CA . THR A 1 213 ? -9.578 2.159 -11.695 1.00 95.62 213 THR A CA 1
ATOM 1728 C C . THR A 1 213 ? -8.977 1.328 -10.567 1.00 95.62 213 THR A C 1
ATOM 1730 O O . THR A 1 213 ? -8.942 1.777 -9.420 1.00 95.62 213 THR A O 1
ATOM 1733 N N . LEU A 1 214 ? -8.473 0.125 -10.859 1.00 96.31 214 LEU A N 1
ATOM 1734 C CA . LEU A 1 214 ? -7.809 -0.697 -9.845 1.00 96.31 214 LEU A CA 1
ATOM 1735 C C . LEU A 1 214 ? -6.510 -0.054 -9.336 1.00 96.31 214 LEU A C 1
ATOM 1737 O O . LEU A 1 214 ? -6.269 -0.065 -8.130 1.00 96.31 214 LEU A O 1
ATOM 1741 N N . TYR A 1 215 ? -5.693 0.507 -10.225 1.00 96.69 215 TYR A N 1
ATOM 1742 C CA . TYR A 1 215 ? -4.458 1.206 -9.877 1.00 96.69 215 TYR A CA 1
ATOM 1743 C C . TYR A 1 215 ? -4.719 2.349 -8.900 1.00 96.69 215 TYR A C 1
ATOM 1745 O O . TYR A 1 215 ? -4.119 2.385 -7.824 1.00 96.69 215 TYR A O 1
ATOM 1753 N N . LEU A 1 216 ? -5.654 3.241 -9.243 1.00 95.25 216 LEU A N 1
ATOM 1754 C CA . LEU A 1 216 ? -6.015 4.379 -8.401 1.00 95.25 216 LEU A CA 1
ATOM 1755 C C . LEU A 1 216 ? -6.536 3.910 -7.041 1.00 95.25 216 LEU A C 1
ATOM 1757 O O . LEU A 1 216 ? -6.079 4.394 -6.008 1.00 95.25 216 LEU A O 1
ATOM 1761 N N . ASN A 1 217 ? -7.388 2.883 -7.025 1.00 94.06 217 ASN A N 1
ATOM 1762 C CA . ASN A 1 217 ? -7.883 2.291 -5.788 1.00 94.06 217 ASN A CA 1
ATOM 1763 C C . ASN A 1 217 ? -6.755 1.712 -4.917 1.00 94.06 217 ASN A C 1
ATOM 1765 O O . ASN A 1 217 ? -6.707 1.979 -3.719 1.00 94.06 217 ASN A O 1
ATOM 1769 N N . LEU A 1 218 ? -5.813 0.952 -5.478 1.00 93.88 218 LEU A N 1
ATOM 1770 C CA . LEU A 1 218 ? -4.699 0.393 -4.703 1.00 93.88 218 LEU A CA 1
ATOM 1771 C C . LEU A 1 218 ? -3.748 1.480 -4.178 1.00 93.88 218 LEU A C 1
ATOM 1773 O O . LEU A 1 218 ? -3.275 1.380 -3.040 1.00 93.88 218 LEU A O 1
ATOM 1777 N N . LYS A 1 219 ? -3.498 2.515 -4.988 1.00 92.56 219 LYS A N 1
ATOM 1778 C CA . LYS A 1 219 ? -2.569 3.607 -4.682 1.00 92.56 219 LYS A CA 1
ATOM 1779 C C . LYS A 1 219 ? -3.144 4.619 -3.693 1.00 92.56 219 LYS A C 1
ATOM 1781 O O . LYS A 1 219 ? -2.501 4.935 -2.697 1.00 92.56 219 LYS A O 1
ATOM 1786 N N . TYR A 1 220 ? -4.355 5.100 -3.946 1.00 90.69 220 TYR A N 1
ATOM 1787 C CA . TYR A 1 220 ? -4.980 6.200 -3.206 1.00 90.69 220 TYR A CA 1
ATOM 1788 C C . TYR A 1 220 ? -6.127 5.750 -2.292 1.00 90.69 220 TYR A C 1
ATOM 1790 O O . TYR A 1 220 ? -6.542 6.504 -1.419 1.00 90.69 220 TYR A O 1
ATOM 1798 N N . GLY A 1 221 ? -6.625 4.521 -2.441 1.00 90.00 221 GLY A N 1
ATOM 1799 C CA . GLY A 1 221 ? -7.803 4.029 -1.716 1.00 90.00 221 GLY A CA 1
ATOM 1800 C C . GLY A 1 221 ? -9.138 4.404 -2.365 1.00 90.00 221 GLY A C 1
ATOM 1801 O O . GLY A 1 221 ? -10.179 4.013 -1.851 1.00 90.00 221 GLY A O 1
ATOM 1802 N N . THR A 1 222 ? -9.107 5.135 -3.480 1.00 91.12 222 THR A N 1
ATOM 1803 C CA . THR A 1 222 ? -10.275 5.642 -4.207 1.00 91.12 222 THR A CA 1
ATOM 1804 C C . THR A 1 222 ? -9.929 5.807 -5.688 1.00 91.12 222 THR A C 1
ATOM 1806 O O . THR A 1 222 ? -8.755 5.901 -6.052 1.00 91.12 222 THR A O 1
ATOM 1809 N N . SER A 1 223 ? -10.945 5.855 -6.542 1.00 93.12 223 SER A N 1
ATOM 1810 C CA . SER A 1 223 ? -10.824 6.212 -7.960 1.00 93.12 223 SER A CA 1
ATOM 1811 C C . SER A 1 223 ? -11.586 7.499 -8.296 1.00 93.12 223 SER A C 1
ATOM 1813 O O . SER A 1 223 ? -11.867 7.747 -9.464 1.00 93.12 223 SER A O 1
ATOM 1815 N N . ASP A 1 224 ? -12.000 8.264 -7.282 1.00 91.94 224 ASP A N 1
ATOM 1816 C CA . ASP A 1 224 ? -12.596 9.587 -7.459 1.00 91.94 224 ASP A CA 1
ATOM 1817 C C . ASP A 1 224 ? -11.487 10.628 -7.650 1.00 91.94 224 ASP A C 1
ATOM 1819 O O . ASP A 1 224 ? -10.643 10.814 -6.772 1.00 91.94 224 ASP A O 1
ATOM 1823 N N . ASP A 1 225 ? -11.486 11.297 -8.804 1.00 90.75 225 ASP A N 1
ATOM 1824 C CA . ASP A 1 225 ? -10.439 12.252 -9.176 1.00 90.75 225 ASP A CA 1
ATOM 1825 C C . ASP A 1 225 ? -10.307 13.405 -8.169 1.00 90.75 225 ASP A C 1
ATOM 1827 O O . ASP A 1 225 ? -9.192 13.806 -7.838 1.00 90.75 225 ASP A O 1
ATOM 1831 N N . LEU A 1 226 ? -11.418 13.925 -7.634 1.00 89.88 226 LEU A N 1
ATOM 1832 C CA . LEU A 1 226 ? -11.379 15.027 -6.666 1.00 89.88 226 LEU A CA 1
ATOM 1833 C C . LEU A 1 226 ? -10.839 14.554 -5.315 1.00 89.88 226 LEU A C 1
ATOM 1835 O O . LEU A 1 226 ? -10.080 15.279 -4.667 1.00 89.88 226 LEU A O 1
ATOM 1839 N N . GLU A 1 227 ? -11.204 13.342 -4.893 1.00 91.56 227 GLU A N 1
ATOM 1840 C CA . GLU A 1 227 ? -10.661 12.733 -3.677 1.00 91.56 227 GLU A CA 1
ATOM 1841 C C . GLU A 1 227 ? -9.149 12.499 -3.820 1.00 91.56 227 GLU A C 1
ATOM 1843 O O . GLU A 1 227 ? -8.388 12.828 -2.908 1.00 91.56 227 GLU A O 1
ATOM 1848 N N . ILE A 1 228 ? -8.694 12.015 -4.981 1.00 92.19 228 ILE A N 1
ATOM 1849 C CA . ILE A 1 228 ? -7.269 11.821 -5.287 1.00 92.19 228 ILE A CA 1
ATOM 1850 C C . ILE A 1 228 ? -6.513 13.149 -5.264 1.00 92.19 228 ILE A C 1
ATOM 1852 O O . ILE A 1 228 ? -5.424 13.211 -4.692 1.00 92.19 228 ILE A O 1
ATOM 1856 N N . GLU A 1 229 ? -7.061 14.214 -5.849 1.00 90.38 229 GLU A N 1
ATOM 1857 C CA . GLU A 1 229 ? -6.418 15.531 -5.836 1.00 90.38 229 GLU A CA 1
ATOM 1858 C C . GLU A 1 229 ? -6.325 16.113 -4.414 1.00 90.38 229 GLU A C 1
ATOM 1860 O O . GLU A 1 229 ? -5.284 16.660 -4.044 1.00 90.38 229 GLU A O 1
ATOM 1865 N N . LEU A 1 230 ? -7.338 15.913 -3.560 1.00 89.69 230 LEU A N 1
ATOM 1866 C CA . LEU A 1 230 ? -7.246 16.261 -2.135 1.00 89.69 230 LEU A CA 1
ATOM 1867 C C . LEU A 1 230 ? -6.158 15.440 -1.426 1.00 89.69 230 LEU A C 1
ATOM 1869 O O . LEU A 1 230 ? -5.355 15.988 -0.671 1.00 89.69 230 LEU A O 1
ATOM 1873 N N . ILE A 1 231 ? -6.073 14.136 -1.689 1.00 90.75 231 ILE A N 1
ATOM 1874 C CA . ILE A 1 231 ? -5.032 13.278 -1.102 1.00 90.75 231 ILE A CA 1
ATOM 1875 C C . ILE A 1 231 ? -3.634 13.728 -1.551 1.00 90.75 231 ILE A C 1
ATOM 1877 O O . ILE A 1 231 ? -2.717 13.814 -0.732 1.00 90.75 231 ILE A O 1
ATOM 1881 N N . ARG A 1 232 ? -3.461 14.081 -2.830 1.00 89.50 232 ARG A N 1
ATOM 1882 C CA . ARG A 1 232 ? -2.208 14.637 -3.375 1.00 89.50 232 ARG A CA 1
ATOM 1883 C C . ARG A 1 232 ? -1.848 15.984 -2.752 1.00 89.50 232 ARG A C 1
ATOM 1885 O O . ARG A 1 232 ? -0.665 16.249 -2.547 1.00 89.50 232 ARG A O 1
ATOM 1892 N N . ALA A 1 233 ? -2.846 16.794 -2.404 1.00 86.12 233 ALA A N 1
ATOM 1893 C CA . ALA A 1 233 ? -2.668 18.029 -1.644 1.00 86.12 233 ALA A CA 1
ATOM 1894 C C . ALA A 1 233 ? -2.320 17.790 -0.157 1.00 86.12 233 ALA A C 1
ATOM 1896 O O . ALA A 1 233 ? -2.010 18.741 0.557 1.00 86.12 233 ALA A O 1
ATOM 1897 N N . GLY A 1 234 ? -2.318 16.534 0.308 1.00 87.19 234 GLY A N 1
ATOM 1898 C CA . GLY A 1 234 ? -1.872 16.137 1.644 1.00 87.19 234 GLY A CA 1
ATOM 1899 C C . GLY A 1 234 ? -2.994 15.851 2.639 1.00 87.19 234 GLY A C 1
ATOM 1900 O O . GLY A 1 234 ? -2.699 15.603 3.809 1.00 87.19 234 GLY A O 1
ATOM 1901 N N . PHE A 1 235 ? -4.257 15.863 2.205 1.00 88.62 235 PHE A N 1
ATOM 1902 C CA . PHE A 1 235 ? -5.381 15.487 3.058 1.00 88.62 235 PHE A CA 1
ATOM 1903 C C . PHE A 1 235 ? -5.408 13.972 3.287 1.00 88.62 235 PHE A C 1
ATOM 1905 O O . PHE A 1 235 ? -5.166 13.167 2.386 1.00 88.62 235 PHE A O 1
ATOM 1912 N N . ASN A 1 236 ? -5.772 13.559 4.495 1.00 86.94 236 ASN A N 1
ATOM 1913 C CA . ASN A 1 236 ? -6.112 12.178 4.794 1.00 86.94 236 ASN A CA 1
ATOM 1914 C C . ASN A 1 236 ? -7.300 11.730 3.924 1.00 86.94 236 ASN A C 1
ATOM 1916 O O . ASN A 1 236 ? -8.308 12.429 3.862 1.00 86.94 236 ASN A O 1
ATOM 1920 N N . GLY A 1 237 ? -7.237 10.541 3.313 1.00 85.75 237 GLY A N 1
ATOM 1921 C CA . GLY A 1 237 ? -8.307 10.038 2.438 1.00 85.75 237 GLY A CA 1
ATOM 1922 C C . GLY A 1 237 ? -9.693 9.969 3.096 1.00 85.75 237 GLY A C 1
ATOM 1923 O O . GLY A 1 237 ? -10.694 10.306 2.472 1.00 85.75 237 GLY A O 1
ATOM 1924 N N . VAL A 1 238 ? -9.775 9.631 4.389 1.00 86.12 238 VAL A N 1
ATOM 1925 C CA . VAL A 1 238 ? -11.053 9.646 5.129 1.00 86.12 238 VAL A CA 1
ATOM 1926 C C . VAL A 1 238 ? -11.615 11.066 5.215 1.00 86.12 238 VAL A C 1
ATOM 1928 O O . VAL A 1 238 ? -12.816 11.262 5.036 1.00 86.12 238 VAL A O 1
ATOM 1931 N N . LEU A 1 239 ? -10.754 12.057 5.460 1.00 89.81 239 LEU A N 1
ATOM 1932 C CA . LEU A 1 239 ? -11.152 13.461 5.502 1.00 89.81 239 LEU A CA 1
ATOM 1933 C C . LEU A 1 239 ? -11.518 13.977 4.107 1.00 89.81 239 LEU A C 1
ATOM 1935 O O . LEU A 1 239 ? -12.544 14.632 3.973 1.00 89.81 239 LEU A O 1
ATOM 1939 N N . ALA A 1 240 ? -10.728 13.655 3.081 1.00 91.31 240 ALA A N 1
ATOM 1940 C CA . ALA A 1 240 ? -10.990 14.044 1.698 1.00 91.31 240 ALA A CA 1
ATOM 1941 C C . ALA A 1 240 ? -12.389 13.593 1.252 1.00 91.31 240 ALA A C 1
ATOM 1943 O O . ALA A 1 240 ? -13.209 14.408 0.826 1.00 91.31 240 ALA A O 1
ATOM 1944 N N . LYS A 1 241 ? 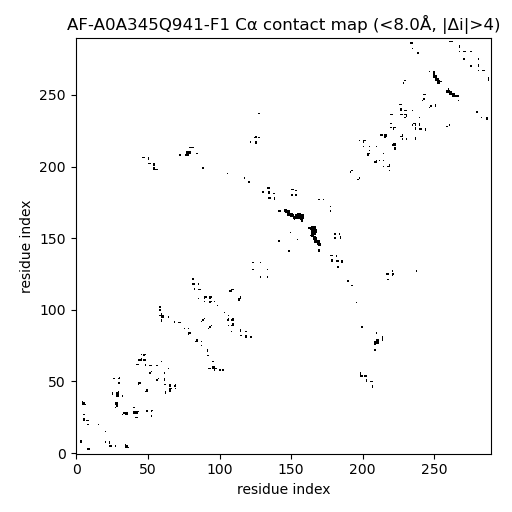-12.707 12.314 1.471 1.00 90.62 241 LYS A N 1
ATOM 1945 C CA . LYS A 1 241 ? -14.033 11.753 1.201 1.00 90.62 241 LYS A CA 1
ATOM 1946 C C . LYS A 1 241 ? -15.140 12.463 1.976 1.00 90.62 241 LYS A C 1
ATOM 1948 O O . LYS A 1 241 ? -16.172 12.810 1.407 1.00 90.62 241 LYS A O 1
ATOM 1953 N N . HIS A 1 242 ? -14.928 12.697 3.269 1.00 91.31 242 HIS A N 1
ATOM 1954 C CA . HIS A 1 242 ? -15.906 13.358 4.136 1.00 91.31 242 HIS A CA 1
ATOM 1955 C C . HIS A 1 242 ? -16.178 14.808 3.720 1.00 91.31 242 HIS A C 1
ATOM 1957 O O . HIS A 1 242 ? -17.330 15.239 3.695 1.00 91.31 242 HIS A O 1
ATOM 1963 N N . LEU A 1 243 ? -15.135 15.546 3.329 1.00 92.38 243 LEU A N 1
ATOM 1964 C CA . LEU A 1 243 ? -15.244 16.907 2.808 1.00 92.38 243 LEU A CA 1
ATOM 1965 C C . LEU A 1 243 ? -16.084 16.946 1.532 1.00 92.38 243 LEU A C 1
ATOM 1967 O O . LEU A 1 243 ? -17.006 17.751 1.440 1.00 92.38 243 LEU A O 1
ATOM 1971 N N . LEU A 1 244 ? -15.830 16.049 0.579 1.00 92.06 244 LEU A N 1
ATOM 1972 C CA . LEU A 1 244 ? -16.588 16.001 -0.674 1.00 92.06 244 LEU A CA 1
ATOM 1973 C C . LEU A 1 244 ? -18.043 15.555 -0.469 1.00 92.06 244 LEU A C 1
ATOM 1975 O O . LEU A 1 244 ? -18.946 16.049 -1.144 1.00 92.06 244 LEU A O 1
ATOM 1979 N N . GLN A 1 245 ? -18.304 14.653 0.477 1.00 92.50 245 GLN A N 1
ATOM 1980 C CA . GLN A 1 245 ? -19.657 14.152 0.728 1.00 92.50 245 GLN A CA 1
ATOM 1981 C C . GLN A 1 245 ? -20.522 15.136 1.521 1.00 92.50 245 GLN A C 1
ATOM 1983 O O . GLN A 1 245 ? -21.681 15.353 1.165 1.00 92.50 245 GLN A O 1
ATOM 1988 N N . ASN A 1 246 ? -19.967 15.743 2.572 1.00 94.00 246 ASN A N 1
ATOM 1989 C CA . ASN A 1 246 ? -20.752 16.490 3.558 1.00 94.00 246 ASN A CA 1
ATOM 1990 C C . ASN A 1 246 ? -20.512 18.003 3.509 1.00 94.00 246 ASN A C 1
ATOM 1992 O O . ASN A 1 246 ? -21.356 18.765 3.974 1.00 94.00 246 ASN A O 1
ATOM 1996 N N . TYR A 1 247 ? -19.392 18.440 2.929 1.00 93.38 247 TYR A N 1
ATOM 1997 C CA . TYR A 1 247 ? -18.960 19.838 2.914 1.00 93.38 247 TYR A CA 1
ATOM 1998 C C . TYR A 1 247 ? -18.618 20.340 1.505 1.00 93.38 247 TYR A C 1
ATOM 2000 O O . TYR A 1 247 ? -17.967 21.372 1.373 1.00 93.38 247 TYR A O 1
ATOM 2008 N N . SER A 1 248 ? -19.076 19.669 0.440 1.00 91.12 248 SER A N 1
ATOM 2009 C CA . SER A 1 248 ? -18.757 20.045 -0.951 1.00 91.12 248 SER A CA 1
ATOM 2010 C C . SER A 1 248 ? -19.149 21.477 -1.307 1.00 91.12 248 SER A C 1
ATOM 2012 O O . SER A 1 248 ? -18.492 22.103 -2.127 1.00 91.12 248 SER A O 1
ATOM 2014 N N . THR A 1 249 ? -20.170 22.043 -0.659 1.00 92.12 249 THR A N 1
ATOM 2015 C CA . THR A 1 249 ? -20.559 23.452 -0.841 1.00 92.12 249 THR A CA 1
ATOM 2016 C C . THR A 1 249 ? -19.517 24.447 -0.336 1.00 92.12 249 THR A C 1
ATOM 2018 O O . THR A 1 249 ? -19.614 25.628 -0.651 1.00 92.12 249 THR A O 1
ATOM 2021 N N . PHE A 1 250 ? -18.565 23.995 0.479 1.00 90.19 250 PHE A N 1
ATOM 2022 C CA . PHE A 1 250 ? -17.480 24.796 1.039 1.00 90.19 250 PHE A CA 1
ATOM 2023 C C . PHE A 1 250 ? -16.139 24.557 0.339 1.00 90.19 250 PHE A C 1
ATOM 2025 O O . PHE A 1 250 ? -15.155 25.175 0.738 1.00 90.19 250 PHE A O 1
ATOM 2032 N N . VAL A 1 251 ? -16.087 23.675 -0.665 1.00 89.31 251 VAL A N 1
ATOM 2033 C CA . VAL A 1 251 ? -14.860 23.292 -1.371 1.00 89.31 251 VAL A CA 1
ATOM 2034 C C . VAL A 1 251 ? -15.012 23.634 -2.849 1.00 89.31 251 VAL A C 1
ATOM 2036 O O . VAL A 1 251 ? -15.767 22.990 -3.574 1.00 89.31 251 VAL A O 1
ATOM 2039 N N . GLU A 1 252 ? -14.276 24.642 -3.307 1.00 87.75 252 GLU A N 1
ATOM 2040 C CA . GLU A 1 252 ? -14.157 24.969 -4.726 1.00 87.75 252 GLU A CA 1
ATOM 2041 C C . GLU A 1 252 ? -12.890 24.346 -5.308 1.00 87.75 252 GLU A C 1
ATOM 2043 O O . GLU A 1 252 ? -11.808 24.427 -4.724 1.00 87.75 252 GLU A O 1
ATOM 2048 N N . PHE A 1 253 ? -13.039 23.742 -6.486 1.00 86.06 253 PHE A N 1
ATOM 2049 C CA . PHE A 1 253 ? -11.958 23.106 -7.226 1.00 86.06 253 PHE A CA 1
ATOM 2050 C C . PHE A 1 253 ? -11.640 23.894 -8.495 1.00 86.06 253 PHE A C 1
ATOM 2052 O O . PHE A 1 253 ? -12.532 24.171 -9.305 1.00 86.06 253 PHE A O 1
ATOM 2059 N N . PHE A 1 254 ? -10.358 24.191 -8.699 1.00 80.69 254 PHE A N 1
ATOM 2060 C CA . PHE A 1 254 ? -9.857 24.819 -9.916 1.00 80.69 254 PHE A CA 1
ATOM 2061 C C . PHE A 1 254 ? -8.936 23.848 -10.652 1.00 80.69 254 PHE A C 1
ATOM 2063 O O . PHE A 1 254 ? -7.864 23.486 -10.171 1.00 80.69 254 PHE A O 1
ATOM 2070 N N . SER A 1 255 ? -9.354 23.438 -11.852 1.00 67.69 255 SER A N 1
ATOM 2071 C CA . SER A 1 255 ? -8.527 22.620 -12.739 1.00 67.69 255 SER A CA 1
ATOM 2072 C C . SER A 1 255 ? -7.480 23.492 -13.447 1.00 67.69 255 SER A C 1
ATOM 2074 O O . SER A 1 255 ? -7.848 24.361 -14.245 1.00 67.69 255 SER A O 1
ATOM 2076 N N . GLY A 1 256 ? -6.194 23.242 -13.192 1.00 66.56 256 GLY A N 1
ATOM 2077 C CA . GLY A 1 256 ? -5.043 23.891 -13.837 1.00 66.56 256 GLY A CA 1
ATOM 2078 C C . GLY A 1 256 ? -3.857 22.927 -13.999 1.00 66.56 256 GLY A C 1
ATOM 2079 O O . GLY A 1 256 ? -4.033 21.719 -13.881 1.00 66.56 256 GLY A O 1
ATOM 2080 N N . GLU A 1 257 ? -2.643 23.439 -14.257 1.00 66.62 257 GLU A N 1
ATOM 2081 C CA . GLU A 1 257 ? -1.412 22.612 -14.225 1.00 66.62 257 GLU A CA 1
ATOM 2082 C C . GLU A 1 257 ? -1.148 22.017 -12.828 1.00 66.62 257 GLU A C 1
ATOM 2084 O O . GLU A 1 257 ? -0.524 20.964 -12.703 1.00 66.62 257 GLU A O 1
ATOM 2089 N N . HIS A 1 258 ? -1.674 22.668 -11.788 1.00 66.31 258 HIS A N 1
ATOM 2090 C CA . HIS A 1 258 ? -1.752 22.165 -10.423 1.00 66.31 258 HIS A CA 1
ATOM 2091 C C . HIS A 1 258 ? -3.205 22.266 -9.949 1.00 66.31 258 HIS A C 1
ATOM 2093 O O . HIS A 1 258 ? -3.874 23.259 -10.239 1.00 66.31 258 HIS A O 1
ATOM 2099 N N . ALA A 1 259 ? -3.700 21.241 -9.255 1.00 71.12 259 ALA A N 1
ATOM 2100 C CA . ALA A 1 259 ? -5.005 21.305 -8.612 1.00 71.12 259 ALA A CA 1
ATOM 2101 C C . ALA A 1 259 ? -4.961 22.308 -7.452 1.00 71.12 259 ALA A C 1
ATOM 2103 O O . ALA A 1 259 ? -4.119 22.200 -6.559 1.00 71.12 259 ALA A O 1
ATOM 2104 N N . GLU A 1 260 ? -5.874 23.277 -7.467 1.00 81.50 260 GLU A N 1
ATOM 2105 C CA . GLU A 1 260 ? -6.040 24.247 -6.386 1.00 81.50 260 GLU A CA 1
ATOM 2106 C C . GLU A 1 260 ? -7.414 24.068 -5.735 1.00 81.50 260 GLU A C 1
ATOM 2108 O O . GLU A 1 260 ? -8.439 23.968 -6.417 1.00 81.50 260 GLU A O 1
ATOM 2113 N N . PHE A 1 261 ? -7.420 24.052 -4.402 1.00 85.06 261 PHE A N 1
ATOM 2114 C CA . PHE A 1 261 ? -8.626 23.983 -3.586 1.00 85.06 261 PHE A CA 1
ATOM 2115 C C . PHE A 1 261 ? -8.807 25.296 -2.834 1.00 85.06 261 PHE A C 1
ATOM 2117 O O . PHE A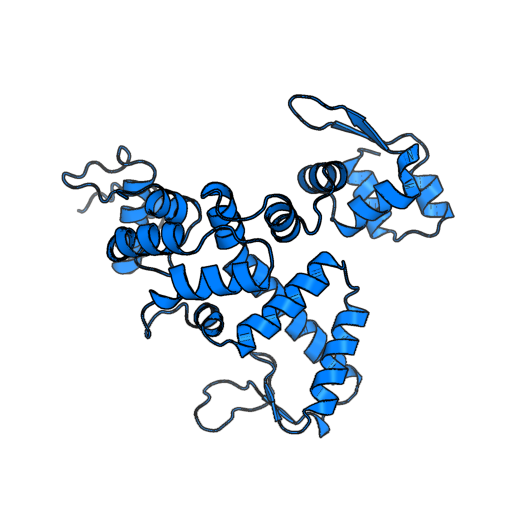 1 261 ? -7.906 25.730 -2.113 1.00 85.06 261 PHE A O 1
ATOM 2124 N N . LEU A 1 262 ? -9.981 25.910 -2.970 1.00 86.38 262 LEU A N 1
ATOM 2125 C CA . LEU A 1 262 ? -10.391 27.027 -2.126 1.00 86.38 262 LEU A CA 1
ATOM 2126 C C . LEU A 1 262 ? -11.459 26.559 -1.148 1.00 86.38 262 LEU A C 1
ATOM 2128 O O . LEU A 1 262 ? -12.482 25.997 -1.533 1.00 86.38 262 LEU A O 1
ATOM 2132 N N . PHE A 1 263 ? -11.215 26.829 0.129 1.00 89.12 263 PHE A N 1
ATOM 2133 C CA . PHE A 1 263 ? -12.159 26.547 1.197 1.00 89.12 263 PHE A CA 1
ATOM 2134 C C . PHE A 1 263 ? -12.874 27.833 1.591 1.00 89.12 263 PHE A C 1
ATOM 2136 O O . PHE A 1 263 ? -12.236 28.827 1.947 1.00 89.12 263 PHE A O 1
ATOM 2143 N N . HIS A 1 264 ? -14.202 27.828 1.526 1.00 88.94 264 HIS A N 1
ATOM 2144 C CA . HIS A 1 264 ? -14.990 29.001 1.883 1.00 88.94 264 HIS A CA 1
ATOM 2145 C C . HIS A 1 264 ? -14.960 29.287 3.389 1.00 88.94 264 HIS A C 1
ATOM 2147 O O . HIS A 1 264 ? -14.955 28.378 4.227 1.00 88.94 264 HIS A O 1
ATOM 2153 N N . GLU A 1 265 ? -15.011 30.579 3.732 1.00 83.06 265 GLU A N 1
ATOM 2154 C CA . GLU A 1 265 ? -15.193 31.022 5.113 1.00 83.06 265 GLU A CA 1
ATOM 2155 C C . GLU A 1 265 ? -16.460 30.391 5.714 1.00 83.06 265 GLU A C 1
ATOM 2157 O O . GLU A 1 265 ? -17.513 30.332 5.078 1.00 83.06 265 GLU A O 1
ATOM 2162 N N . GLY A 1 266 ? -16.352 29.911 6.953 1.00 89.00 266 GLY A N 1
ATOM 2163 C CA . GLY A 1 266 ? -17.446 29.256 7.674 1.00 89.00 266 GLY A CA 1
ATOM 2164 C C . GLY A 1 266 ? -17.396 27.727 7.683 1.00 89.00 266 GLY A C 1
ATOM 2165 O O . GLY A 1 266 ? -18.075 27.133 8.517 1.00 89.00 266 GLY A O 1
ATOM 2166 N N . ILE A 1 267 ? -16.543 27.078 6.874 1.00 93.25 267 ILE A N 1
ATOM 2167 C CA . ILE A 1 267 ? -16.400 25.608 6.909 1.00 93.25 267 ILE A CA 1
ATOM 2168 C C . ILE A 1 267 ? -16.052 25.091 8.312 1.00 93.25 267 ILE A C 1
ATOM 2170 O O . ILE A 1 267 ? -16.651 24.131 8.788 1.00 93.25 267 ILE A O 1
ATOM 2174 N N . LEU A 1 268 ? -15.139 25.767 9.020 1.00 93.62 268 LEU A N 1
ATOM 2175 C CA . LEU A 1 268 ? -14.734 25.366 10.371 1.00 93.62 268 LEU A CA 1
ATOM 2176 C C . LEU A 1 268 ? -15.879 25.505 11.383 1.00 93.62 268 LEU A C 1
ATOM 2178 O O . LEU A 1 268 ? -15.961 24.717 12.324 1.00 93.62 268 LEU A O 1
ATOM 2182 N N . ASP A 1 269 ? -16.755 26.494 11.208 1.00 93.19 269 ASP A N 1
ATOM 2183 C CA . ASP A 1 269 ? -17.902 26.694 12.095 1.00 93.19 269 ASP A CA 1
ATOM 2184 C C . ASP A 1 269 ? -18.993 25.654 11.825 1.00 93.19 269 ASP A C 1
ATOM 2186 O O . ASP A 1 269 ? -19.566 25.116 12.773 1.00 93.19 269 ASP A O 1
ATOM 2190 N N . GLU A 1 270 ? -19.209 25.295 10.558 1.00 94.44 270 GLU A N 1
ATOM 2191 C CA . GLU A 1 270 ? -20.120 24.214 10.173 1.00 94.44 270 GLU A CA 1
ATOM 2192 C C . GLU A 1 270 ? -19.626 22.857 10.700 1.00 94.44 270 GLU A C 1
ATOM 2194 O O . GLU A 1 270 ? -20.387 22.119 11.324 1.00 94.44 270 GLU A O 1
ATOM 2199 N N . MET A 1 271 ? -18.330 22.557 10.560 1.00 94.31 271 MET A N 1
ATOM 2200 C CA . MET A 1 271 ? -17.734 21.334 11.116 1.00 94.31 271 MET A CA 1
ATOM 2201 C C . MET A 1 271 ? -17.879 21.263 12.645 1.00 94.31 271 MET A C 1
ATOM 2203 O O . MET A 1 271 ? -18.203 20.211 13.197 1.00 94.31 271 MET A O 1
ATOM 2207 N N . ARG A 1 272 ? -17.706 22.383 13.359 1.00 94.31 272 ARG A N 1
ATOM 2208 C CA . ARG A 1 272 ? -17.953 22.436 14.814 1.00 94.31 272 ARG A CA 1
ATOM 2209 C C . ARG A 1 272 ? -19.424 22.232 15.155 1.00 94.31 272 ARG A C 1
ATOM 2211 O O . ARG A 1 272 ? -19.729 21.524 16.113 1.00 94.31 272 ARG A O 1
ATOM 2218 N N . SER A 1 273 ? -20.330 22.835 14.385 1.00 94.56 273 SER A N 1
ATOM 2219 C CA . SER A 1 273 ? -21.779 22.666 14.548 1.00 94.56 273 SER A CA 1
ATOM 2220 C C . SER A 1 273 ? -22.186 21.195 14.398 1.00 94.56 273 SER A C 1
ATOM 2222 O O . SER A 1 273 ? -22.957 20.674 15.207 1.00 94.56 273 SER A O 1
ATOM 2224 N N . ASN A 1 274 ? -21.572 20.492 13.446 1.00 94.56 274 ASN A N 1
ATOM 2225 C CA . ASN A 1 274 ? -21.791 19.066 13.198 1.00 94.56 274 ASN A CA 1
ATOM 2226 C C . ASN A 1 274 ? -21.031 18.138 14.159 1.00 94.56 274 ASN A C 1
ATOM 2228 O O . ASN A 1 274 ? -21.141 16.919 14.043 1.00 94.56 274 ASN A O 1
ATOM 2232 N N . SER A 1 275 ? -20.327 18.690 15.155 1.00 92.38 275 SER A N 1
ATOM 2233 C CA . SER A 1 275 ? -19.554 17.926 16.145 1.00 92.38 275 SER A CA 1
ATOM 2234 C C . SER A 1 275 ? -18.496 17.013 15.511 1.00 92.38 275 SER A C 1
ATOM 2236 O O . SER A 1 275 ? -18.271 15.892 15.974 1.00 92.38 275 SER A O 1
ATOM 2238 N N . GLU A 1 276 ? -17.851 17.497 14.446 1.00 92.69 276 GLU A N 1
ATOM 2239 C CA . GLU A 1 276 ? -16.739 16.805 13.798 1.00 92.69 276 GLU A CA 1
ATOM 2240 C C . GLU A 1 276 ? -15.537 16.644 14.734 1.00 92.69 276 GLU A C 1
ATOM 2242 O O . GLU A 1 276 ? -15.359 17.373 15.711 1.00 92.69 276 GLU A O 1
ATOM 2247 N N . ASN A 1 277 ? -14.671 15.683 14.415 1.00 89.94 277 ASN A N 1
ATOM 2248 C CA . ASN A 1 277 ? -13.454 15.448 15.182 1.00 89.94 277 ASN A CA 1
ATOM 2249 C C . ASN A 1 277 ? -12.507 16.662 15.107 1.00 89.94 277 ASN A C 1
ATOM 2251 O O . ASN A 1 277 ? -12.163 17.127 14.022 1.00 89.94 277 ASN A O 1
ATOM 2255 N N . GLU A 1 278 ? -12.011 17.121 16.258 1.00 90.88 278 GLU A N 1
ATOM 2256 C CA . GLU A 1 278 ? -11.051 18.231 16.360 1.00 90.88 278 GLU A CA 1
ATOM 2257 C C . GLU A 1 278 ? -9.773 18.023 15.532 1.00 90.88 278 GLU A C 1
ATOM 2259 O O . GLU A 1 278 ? -9.213 18.990 15.022 1.00 90.88 278 GLU A O 1
ATOM 2264 N N . ILE A 1 279 ? -9.319 16.777 15.351 1.00 89.62 279 ILE A N 1
ATOM 2265 C CA . ILE A 1 279 ? -8.178 16.463 14.478 1.00 89.62 279 ILE A CA 1
ATOM 2266 C C . ILE A 1 279 ? -8.515 16.808 13.024 1.00 89.62 279 ILE A C 1
ATOM 2268 O O . ILE A 1 279 ? -7.715 17.449 12.351 1.00 89.62 279 ILE A O 1
ATOM 2272 N N . SER A 1 280 ? -9.711 16.441 12.561 1.00 89.31 280 SER A N 1
ATOM 2273 C CA . SER A 1 280 ? -10.183 16.749 11.209 1.00 89.31 280 SER A CA 1
ATOM 2274 C C . SER A 1 280 ? -10.342 18.255 11.004 1.00 89.31 280 SER A C 1
ATOM 2276 O O . SER A 1 280 ? -9.907 18.787 9.987 1.00 89.31 280 SER A O 1
ATOM 2278 N N . ILE A 1 281 ? -10.895 18.964 11.992 1.00 92.12 281 ILE A N 1
ATOM 2279 C CA . ILE A 1 281 ? -11.012 20.431 11.964 1.00 92.12 281 ILE A CA 1
ATOM 2280 C C . ILE A 1 281 ? -9.623 21.081 11.897 1.00 92.12 281 ILE A C 1
ATOM 2282 O O . ILE A 1 281 ? -9.412 22.022 11.132 1.00 92.12 281 ILE A O 1
ATOM 2286 N N . PHE A 1 282 ? -8.666 20.588 12.686 1.00 91.19 282 PHE A N 1
ATOM 2287 C CA . PHE A 1 282 ? -7.291 21.086 12.686 1.00 91.19 282 PHE A CA 1
ATOM 2288 C C . PHE A 1 282 ? -6.584 20.848 11.346 1.00 91.19 282 PHE A C 1
ATOM 2290 O O . PHE A 1 282 ? -5.891 21.740 10.862 1.00 91.19 282 PHE A O 1
ATOM 2297 N N . GLU A 1 283 ? -6.771 19.678 10.741 1.00 90.06 283 GLU A N 1
ATOM 2298 C CA . GLU A 1 283 ? -6.202 19.335 9.439 1.00 90.06 283 GLU A CA 1
ATOM 2299 C C . GLU A 1 283 ? -6.736 20.254 8.334 1.00 90.06 283 GLU A C 1
ATOM 2301 O O . GLU A 1 283 ? -5.939 20.862 7.621 1.00 90.06 283 GLU A O 1
ATOM 2306 N N . VAL A 1 284 ? -8.061 20.457 8.263 1.00 90.75 284 VAL A N 1
ATOM 2307 C CA . VAL A 1 284 ? -8.671 21.423 7.330 1.00 90.75 284 VAL A CA 1
ATOM 2308 C C . VAL A 1 284 ? -8.108 22.815 7.567 1.00 90.75 284 VAL A C 1
ATOM 2310 O O . VAL A 1 284 ? -7.696 23.474 6.622 1.00 90.75 284 VAL A O 1
ATOM 2313 N N . LYS A 1 285 ? -8.038 23.255 8.825 1.00 90.94 285 LYS A N 1
ATOM 2314 C CA . LYS A 1 285 ? -7.501 24.570 9.173 1.00 90.94 285 LYS A CA 1
ATOM 2315 C C . LYS A 1 285 ? -6.066 24.758 8.666 1.00 90.94 285 LYS A C 1
ATOM 2317 O O . LYS A 1 285 ? -5.757 25.784 8.067 1.00 90.94 285 LYS A O 1
ATOM 2322 N N . LEU A 1 286 ? -5.202 23.769 8.893 1.00 88.44 286 LEU A N 1
ATOM 2323 C CA . LEU A 1 286 ? -3.801 23.811 8.482 1.00 88.44 286 LEU A CA 1
ATOM 2324 C C . LEU A 1 286 ? -3.656 23.836 6.955 1.00 88.44 286 LEU A C 1
ATOM 2326 O O . LEU A 1 286 ? -2.917 24.668 6.434 1.00 88.44 286 LEU A O 1
ATOM 2330 N N . MET A 1 287 ? -4.358 22.941 6.255 1.00 83.62 287 MET A N 1
ATOM 2331 C CA . MET A 1 287 ? -4.229 22.774 4.803 1.00 83.62 287 MET A CA 1
ATOM 2332 C C . MET A 1 287 ? -4.923 23.892 4.017 1.00 83.62 287 MET A C 1
ATOM 2334 O O . MET A 1 287 ? -4.423 24.312 2.978 1.00 83.62 287 MET A O 1
ATOM 2338 N N . ALA A 1 288 ? -6.040 24.415 4.528 1.00 78.44 288 ALA A N 1
ATOM 2339 C CA . ALA A 1 288 ? -6.770 25.531 3.929 1.00 78.44 288 ALA A CA 1
ATOM 2340 C C . ALA A 1 288 ? -6.184 26.912 4.280 1.00 78.44 288 ALA A C 1
ATOM 2342 O O . ALA A 1 288 ? -6.627 27.919 3.731 1.00 78.44 288 ALA A O 1
ATOM 2343 N N . GLY A 1 289 ? -5.216 26.983 5.202 1.00 77.88 289 GLY A N 1
ATOM 2344 C CA . GLY A 1 289 ? -4.623 28.245 5.653 1.00 77.88 289 GLY A CA 1
ATOM 2345 C C . GLY A 1 289 ? -5.575 29.140 6.460 1.00 77.88 289 GLY A C 1
ATOM 2346 O O . GLY A 1 289 ? -5.477 30.365 6.361 1.00 77.88 289 GLY A O 1
ATOM 2347 N N . LEU A 1 290 ? -6.490 28.538 7.234 1.00 73.06 290 LEU A N 1
ATOM 2348 C CA . LEU A 1 290 ? -7.527 29.206 8.043 1.00 73.06 290 LEU A CA 1
ATOM 2349 C C . LEU A 1 290 ? -7.154 29.340 9.536 1.00 73.06 290 LEU A C 1
ATOM 2351 O O . LEU A 1 290 ? -6.147 28.756 9.998 1.00 73.06 290 LEU A O 1
#